Protein AF-W1I4R3-F1 (afdb_monomer_lite)

Radius of gyration: 28.52 Å; chains: 1; bounding box: 87×57×68 Å

Foldseek 3Di:
DPPPPDPDPQWAFKKKDKAAPVDPLSVVVVVVQLVCCVAKWKKKAWDPWDCDDPDRDIDHIIMIMMIGGPTIDGQVVVCVVSVVPGPDMGGDPDLQVVLCVRQLVDPVRPPHHGHDLVRMDTSDVVSSCVNPVVVVLVVLVVVLLVLLVVCLLDPVSSLVVLCPDPPNVSNVVSCVVCVVVSSVVSVVVNVVVVVVVVVVVVVVVVVVVVVVCCVVVVPDD

pLDDT: mean 82.62, std 12.73, range [45.44, 98.06]

Structure (mmCIF, N/CA/C/O backbone):
data_AF-W1I4R3-F1
#
_entry.id   AF-W1I4R3-F1
#
loop_
_atom_site.group_PDB
_atom_site.id
_atom_site.type_symbol
_atom_site.label_atom_id
_atom_site.label_alt_id
_atom_site.label_comp_id
_atom_site.label_asym_id
_atom_site.label_entity_id
_atom_site.label_seq_id
_atom_site.pdbx_PDB_ins_code
_atom_site.Cartn_x
_atom_site.Cartn_y
_atom_site.Cartn_z
_atom_site.occupancy
_atom_site.B_iso_or_equiv
_atom_site.auth_seq_id
_atom_site.auth_comp_id
_atom_site.auth_asym_id
_atom_site.auth_atom_id
_atom_site.pdbx_PDB_model_num
ATOM 1 N N . MET A 1 1 ? 33.462 29.889 6.028 1.00 51.62 1 MET A N 1
ATOM 2 C CA . MET A 1 1 ? 33.373 28.445 6.324 1.00 51.62 1 MET A CA 1
ATOM 3 C C . MET A 1 1 ? 32.293 27.858 5.438 1.00 51.62 1 MET A C 1
ATOM 5 O O . MET A 1 1 ? 31.136 28.212 5.605 1.00 51.62 1 MET A O 1
ATOM 9 N N . THR A 1 2 ? 32.668 27.052 4.450 1.00 45.44 2 THR A N 1
ATOM 10 C CA . THR A 1 2 ? 31.719 26.289 3.630 1.00 45.44 2 THR A CA 1
ATOM 11 C C . THR A 1 2 ? 31.162 25.156 4.495 1.00 45.44 2 THR A C 1
ATOM 13 O O . THR A 1 2 ? 31.963 24.470 5.137 1.00 45.44 2 THR A O 1
ATOM 16 N N . PRO A 1 3 ? 29.834 24.965 4.582 1.00 49.78 3 PRO A N 1
ATOM 17 C CA . PRO A 1 3 ? 29.281 23.833 5.314 1.00 49.78 3 PRO A CA 1
ATOM 18 C C . PRO A 1 3 ? 29.830 22.526 4.722 1.00 49.78 3 PRO A C 1
ATOM 20 O O . PRO A 1 3 ? 30.041 22.449 3.507 1.00 49.78 3 PRO A O 1
ATOM 23 N N . PRO A 1 4 ? 30.109 21.509 5.557 1.00 50.41 4 PRO A N 1
ATOM 24 C CA . PRO A 1 4 ? 30.614 20.240 5.064 1.00 50.41 4 PRO A CA 1
ATOM 25 C C . PRO A 1 4 ? 29.597 19.641 4.082 1.00 50.41 4 PRO A C 1
ATOM 27 O O . PRO A 1 4 ? 28.390 19.759 4.318 1.00 50.41 4 PRO A O 1
ATOM 30 N N . PRO A 1 5 ? 30.053 19.005 2.987 1.00 52.31 5 PRO A N 1
ATOM 31 C CA . PRO A 1 5 ? 29.154 18.359 2.047 1.00 52.31 5 PRO A CA 1
ATOM 32 C C . PRO A 1 5 ? 28.307 17.343 2.810 1.00 52.31 5 PRO A C 1
ATOM 34 O O . PRO A 1 5 ? 28.828 16.450 3.486 1.00 52.31 5 PRO A O 1
ATOM 37 N N . CYS A 1 6 ? 26.990 17.523 2.738 1.00 48.06 6 CYS A N 1
ATOM 38 C CA . CYS A 1 6 ? 26.038 16.589 3.309 1.00 48.06 6 CYS A CA 1
ATOM 39 C C . CYS A 1 6 ? 26.314 15.233 2.651 1.00 48.06 6 CYS A C 1
ATOM 41 O O . CYS A 1 6 ? 26.245 15.127 1.426 1.00 48.06 6 CYS A O 1
ATOM 43 N N . LYS A 1 7 ? 26.714 14.220 3.430 1.00 47.62 7 LYS A N 1
ATOM 44 C CA . LYS A 1 7 ? 26.920 12.866 2.906 1.00 47.62 7 LYS A CA 1
ATOM 45 C C . LYS A 1 7 ? 25.579 12.390 2.352 1.00 47.62 7 LYS A C 1
ATOM 47 O O . LYS A 1 7 ? 24.721 11.967 3.123 1.00 47.62 7 LYS A O 1
ATOM 52 N N . SER A 1 8 ? 25.381 12.485 1.040 1.00 57.34 8 SER A N 1
ATOM 53 C CA . SER A 1 8 ? 24.247 11.838 0.400 1.00 57.34 8 SER A CA 1
ATOM 54 C C . SER A 1 8 ? 24.419 10.341 0.629 1.00 57.34 8 SER A C 1
ATOM 56 O O . SER A 1 8 ? 25.477 9.766 0.359 1.00 57.34 8 SER A O 1
ATOM 58 N N . ASN A 1 9 ? 23.412 9.712 1.231 1.00 58.72 9 ASN A N 1
ATOM 59 C CA . ASN A 1 9 ? 23.405 8.267 1.375 1.00 58.72 9 ASN A CA 1
ATOM 60 C C . ASN A 1 9 ? 23.392 7.694 -0.042 1.00 58.72 9 ASN A C 1
ATOM 62 O O . ASN A 1 9 ? 22.380 7.748 -0.720 1.00 58.72 9 ASN A O 1
ATOM 66 N N . SER A 1 10 ? 24.525 7.189 -0.521 1.00 77.50 10 SER A N 1
ATOM 67 C CA . SER A 1 10 ? 24.650 6.676 -1.891 1.00 77.50 10 SER A CA 1
ATOM 68 C C . SER A 1 10 ? 24.002 5.303 -2.075 1.00 77.50 10 SER A C 1
ATOM 70 O O . SER A 1 10 ? 23.988 4.775 -3.186 1.00 77.50 10 SER A O 1
ATOM 72 N N . HIS A 1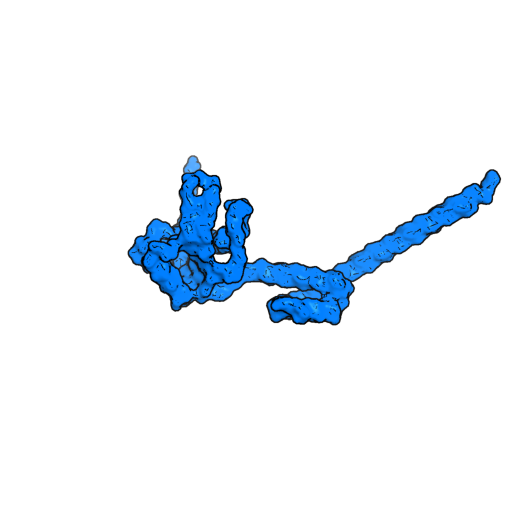 11 ? 23.500 4.716 -0.983 1.00 88.81 11 HIS A N 1
ATOM 73 C CA . HIS A 1 11 ? 22.962 3.369 -0.940 1.00 88.81 11 HIS A CA 1
ATOM 74 C C . HIS A 1 11 ? 21.560 3.352 -0.335 1.00 88.81 11 HIS A C 1
ATOM 76 O O . HIS A 1 11 ? 21.352 3.795 0.795 1.00 88.81 11 HIS A O 1
ATOM 82 N N . TYR A 1 12 ? 20.622 2.770 -1.073 1.00 94.19 12 TYR A N 1
ATOM 83 C CA . TYR A 1 12 ? 19.204 2.736 -0.739 1.00 94.19 12 TYR A CA 1
ATOM 84 C C . TYR A 1 12 ? 18.702 1.305 -0.660 1.00 94.19 12 TYR A C 1
ATOM 86 O O . TYR A 1 12 ? 19.299 0.377 -1.212 1.00 94.19 12 TYR A O 1
ATOM 94 N N . ARG A 1 13 ? 17.604 1.136 0.076 1.00 93.69 13 ARG A N 1
ATOM 95 C CA . ARG A 1 13 ? 16.935 -0.153 0.253 1.00 93.69 13 ARG A CA 1
ATOM 96 C C . ARG A 1 13 ? 15.729 -0.332 -0.665 1.00 93.69 13 ARG A C 1
ATOM 98 O O . ARG A 1 13 ? 15.391 -1.471 -0.984 1.00 93.69 13 ARG A O 1
ATOM 105 N N . TYR A 1 14 ? 15.096 0.773 -1.039 1.00 96.31 14 TYR A N 1
ATOM 106 C CA . TYR A 1 14 ? 13.929 0.813 -1.904 1.00 96.31 14 TYR A CA 1
ATOM 107 C C . TYR A 1 14 ? 14.254 1.621 -3.144 1.00 96.31 14 TYR A C 1
ATOM 109 O O . TYR A 1 14 ? 14.996 2.605 -3.082 1.00 96.31 14 TYR A O 1
ATOM 117 N N . PHE A 1 15 ? 13.681 1.184 -4.248 1.00 96.50 15 PHE A N 1
ATOM 118 C CA . PHE A 1 15 ? 13.844 1.799 -5.545 1.00 96.50 15 PHE A CA 1
ATOM 119 C C . PHE A 1 15 ? 12.526 1.755 -6.286 1.00 96.50 15 PHE A C 1
ATOM 121 O O . PHE A 1 15 ? 11.690 0.884 -6.026 1.00 96.50 15 PHE A O 1
ATOM 128 N N . ALA A 1 16 ? 12.378 2.674 -7.223 1.00 96.88 16 ALA A N 1
ATOM 129 C CA . ALA A 1 16 ? 11.263 2.682 -8.129 1.00 96.88 16 ALA A CA 1
ATOM 130 C C . ALA A 1 16 ? 11.707 2.819 -9.577 1.00 96.88 16 ALA A C 1
ATOM 132 O O . ALA A 1 16 ? 12.803 3.290 -9.886 1.00 96.88 16 ALA A O 1
ATOM 133 N N . LEU A 1 17 ? 10.844 2.346 -10.460 1.00 95.12 17 LEU A N 1
ATOM 134 C CA . LEU A 1 17 ? 11.043 2.360 -11.896 1.00 95.12 17 LEU A CA 1
ATOM 135 C C . LEU A 1 17 ? 9.680 2.430 -12.584 1.00 95.12 17 LEU A C 1
ATOM 137 O O . LEU A 1 17 ? 8.651 2.072 -12.002 1.00 95.12 17 LEU A O 1
ATOM 141 N N . VAL A 1 18 ? 9.696 2.907 -13.823 1.00 94.62 18 VAL A N 1
ATOM 142 C CA . VAL A 1 18 ? 8.521 2.966 -14.689 1.00 94.62 18 VAL A CA 1
ATOM 143 C C . VAL A 1 18 ? 8.732 1.993 -15.838 1.00 94.62 18 VAL A C 1
ATOM 145 O O . VAL A 1 18 ? 9.751 2.064 -16.524 1.00 94.62 18 VAL A O 1
ATOM 148 N N . LEU A 1 19 ? 7.778 1.088 -16.034 1.00 95.00 19 LEU A N 1
ATOM 149 C CA . LEU A 1 19 ? 7.784 0.107 -17.119 1.00 95.00 19 LEU A CA 1
ATOM 150 C C . LEU A 1 19 ? 6.650 0.413 -18.081 1.00 95.00 19 LEU A C 1
ATOM 152 O O . LEU A 1 19 ? 5.574 0.824 -17.661 1.00 95.00 19 LEU A O 1
ATOM 156 N N . TYR A 1 20 ? 6.869 0.183 -19.366 1.00 94.12 20 TYR A N 1
ATOM 157 C CA . TYR A 1 20 ? 5.862 0.447 -20.386 1.00 94.12 20 TYR A CA 1
ATOM 158 C C . TYR A 1 20 ? 5.398 -0.867 -21.017 1.00 94.12 20 TYR A C 1
ATOM 160 O O . TYR A 1 20 ? 6.251 -1.681 -21.372 1.00 94.12 20 TYR A O 1
ATOM 168 N N . PRO A 1 21 ? 4.079 -1.084 -21.165 1.00 95.12 21 PRO A N 1
ATOM 169 C CA . PRO A 1 21 ? 3.540 -2.310 -21.743 1.00 95.12 21 PRO A CA 1
ATOM 170 C C . PRO A 1 21 ? 3.842 -2.469 -23.236 1.00 95.12 21 PRO A C 1
ATOM 172 O O . PRO A 1 21 ? 3.762 -3.578 -23.747 1.00 95.12 21 PRO A O 1
ATOM 175 N N . ASP A 1 22 ? 4.199 -1.384 -23.931 1.00 93.81 22 ASP A N 1
ATOM 176 C CA . ASP A 1 22 ? 4.602 -1.383 -25.342 1.00 93.81 22 ASP A CA 1
ATOM 177 C C . ASP A 1 22 ? 6.103 -1.691 -25.551 1.00 93.81 22 ASP A C 1
ATOM 179 O O . ASP A 1 22 ? 6.609 -1.533 -26.660 1.00 93.81 22 ASP A O 1
ATOM 183 N N . CYS A 1 23 ? 6.822 -2.128 -24.507 1.00 93.88 23 CYS A N 1
ATOM 184 C CA . CYS A 1 23 ? 8.241 -2.487 -24.557 1.00 93.88 23 CYS A CA 1
ATOM 185 C C . CYS A 1 23 ? 8.466 -3.908 -24.018 1.00 93.88 23 CYS A C 1
ATOM 187 O O . CYS A 1 23 ? 8.231 -4.188 -22.839 1.00 93.88 23 CYS A O 1
ATOM 189 N N . ASP A 1 24 ? 8.968 -4.795 -24.880 1.00 95.00 24 ASP A N 1
ATOM 190 C CA . ASP A 1 24 ? 9.166 -6.215 -24.570 1.00 95.00 24 ASP A CA 1
ATOM 191 C C . ASP A 1 24 ? 10.140 -6.420 -23.404 1.00 95.00 24 ASP A 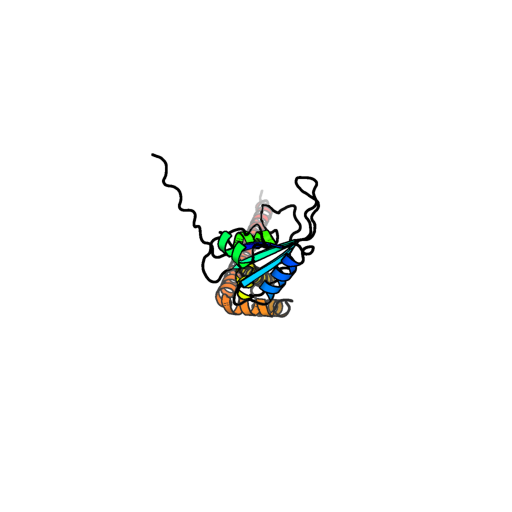C 1
ATOM 193 O O . ASP A 1 24 ? 9.888 -7.233 -22.514 1.00 95.00 24 ASP A O 1
ATOM 197 N N . GLU A 1 25 ? 11.226 -5.645 -23.348 1.00 94.88 25 GLU A N 1
ATOM 198 C CA . GLU A 1 25 ? 12.198 -5.705 -22.256 1.00 94.88 25 GLU A CA 1
ATOM 199 C C . GLU A 1 25 ? 11.569 -5.299 -20.920 1.00 94.88 25 GLU A C 1
ATOM 201 O O . GLU A 1 25 ? 11.826 -5.920 -19.888 1.00 94.88 25 GLU A O 1
ATOM 206 N N . HIS A 1 26 ? 10.709 -4.280 -20.923 1.00 95.38 26 HIS A N 1
ATOM 207 C CA . HIS A 1 26 ? 9.997 -3.842 -19.727 1.00 95.38 26 HIS A CA 1
ATOM 208 C C . HIS A 1 26 ? 9.002 -4.894 -19.238 1.00 95.38 26 HIS A C 1
ATOM 210 O O . HIS A 1 26 ? 8.932 -5.156 -18.037 1.00 95.38 26 HIS A O 1
ATOM 216 N N . MET A 1 27 ? 8.270 -5.532 -20.149 1.00 95.62 27 MET A N 1
ATOM 217 C CA . MET A 1 27 ? 7.343 -6.600 -19.782 1.00 95.62 27 MET A CA 1
ATOM 218 C C . MET A 1 27 ? 8.076 -7.843 -19.289 1.00 95.62 27 MET A C 1
ATOM 220 O O . MET A 1 27 ? 7.694 -8.404 -18.262 1.00 95.62 27 MET A O 1
ATOM 224 N N . TYR A 1 28 ? 9.185 -8.218 -19.930 1.00 95.19 28 TYR A N 1
ATOM 225 C CA . TYR A 1 28 ? 10.059 -9.276 -19.432 1.00 95.19 28 TYR A CA 1
ATOM 226 C C . TYR A 1 28 ? 10.544 -8.976 -18.007 1.00 95.19 28 TYR A C 1
ATOM 228 O O . TYR A 1 28 ? 10.479 -9.844 -17.138 1.00 95.19 28 TYR A O 1
ATOM 236 N N . LEU A 1 29 ? 10.982 -7.742 -17.733 1.00 94.00 29 LEU A N 1
ATOM 237 C CA . LEU A 1 29 ? 11.403 -7.325 -16.394 1.00 94.00 29 LEU A CA 1
ATOM 238 C C . LEU A 1 29 ? 10.271 -7.388 -15.369 1.00 94.00 29 LEU A C 1
ATOM 240 O O . LEU A 1 29 ? 10.498 -7.846 -14.249 1.00 94.00 29 LEU A O 1
ATOM 244 N N . LEU A 1 30 ? 9.065 -6.950 -15.732 1.00 95.31 30 LEU A N 1
ATOM 245 C CA . LEU A 1 30 ? 7.911 -7.014 -14.838 1.00 95.31 30 LEU A CA 1
ATOM 246 C C . LEU A 1 30 ? 7.581 -8.468 -14.471 1.00 95.31 30 LEU A C 1
ATOM 248 O O . LEU A 1 30 ? 7.395 -8.771 -13.293 1.00 95.31 30 LEU A O 1
ATOM 252 N N . HIS A 1 31 ? 7.578 -9.371 -15.457 1.00 94.88 31 HIS A N 1
ATOM 253 C CA . HIS A 1 31 ? 7.387 -10.806 -15.235 1.00 94.88 31 HIS A CA 1
ATOM 254 C C . HIS A 1 31 ? 8.511 -11.409 -14.389 1.00 94.88 31 HIS A C 1
ATOM 256 O O . HIS A 1 31 ? 8.238 -12.113 -13.419 1.00 94.88 31 HIS A O 1
ATOM 262 N N . TYR A 1 32 ? 9.766 -11.060 -14.680 1.00 93.38 32 TYR A N 1
ATOM 263 C CA . TYR A 1 32 ? 10.912 -11.491 -13.886 1.00 93.38 32 TYR A CA 1
ATOM 264 C C . TYR A 1 32 ? 10.757 -11.087 -12.416 1.00 93.38 32 TYR A C 1
ATOM 266 O O . TYR A 1 32 ? 10.917 -11.922 -11.528 1.00 93.38 32 TYR A O 1
ATOM 274 N N . ILE A 1 33 ? 10.399 -9.828 -12.144 1.00 93.50 33 ILE A N 1
ATOM 275 C CA . ILE A 1 33 ? 10.142 -9.348 -10.782 1.00 93.50 33 ILE A CA 1
ATOM 276 C C . ILE A 1 33 ? 9.008 -10.158 -10.151 1.00 93.50 33 ILE A C 1
ATOM 278 O O . ILE A 1 33 ? 9.179 -10.661 -9.040 1.00 93.50 33 ILE A O 1
ATOM 282 N N . ALA A 1 34 ? 7.882 -10.325 -10.847 1.00 92.75 34 ALA A N 1
ATOM 283 C CA . ALA A 1 34 ? 6.723 -11.052 -10.336 1.00 92.75 34 ALA A CA 1
ATOM 284 C C . ALA A 1 34 ? 7.061 -12.496 -9.915 1.00 92.75 34 ALA A C 1
ATOM 286 O O . ALA A 1 34 ? 6.599 -12.955 -8.872 1.00 92.75 34 ALA A O 1
ATOM 287 N N . GLU A 1 35 ? 7.918 -13.182 -10.672 1.00 92.00 35 GLU A N 1
ATOM 288 C CA . GLU A 1 35 ? 8.284 -14.586 -10.444 1.00 92.00 35 GLU A CA 1
ATOM 289 C C . GLU A 1 35 ? 9.420 -14.791 -9.424 1.00 92.00 35 GLU A C 1
ATOM 291 O O . GLU A 1 35 ? 9.634 -15.913 -8.960 1.00 92.00 35 GLU A O 1
ATOM 296 N N . HIS A 1 36 ? 10.140 -13.733 -9.027 1.00 87.75 36 HIS A N 1
ATOM 297 C CA . HIS A 1 36 ? 11.336 -13.835 -8.173 1.00 87.75 36 HIS A CA 1
ATOM 298 C C . HIS A 1 36 ? 11.217 -13.074 -6.832 1.00 87.75 36 HIS A C 1
ATOM 300 O O . HIS A 1 36 ? 12.086 -12.257 -6.493 1.00 87.75 36 HIS A O 1
ATOM 306 N N . PRO A 1 37 ? 10.211 -13.380 -5.984 1.00 79.56 37 PRO A N 1
ATOM 307 C CA . PRO A 1 37 ? 9.948 -12.645 -4.739 1.00 79.56 37 PRO A CA 1
ATOM 308 C C . PRO A 1 37 ? 11.098 -12.700 -3.724 1.00 79.56 37 PRO A C 1
ATOM 310 O O . PRO A 1 37 ? 11.294 -11.776 -2.937 1.00 79.56 37 PRO A O 1
ATOM 313 N N . TYR A 1 38 ? 11.915 -13.758 -3.755 1.00 73.62 38 TYR A N 1
ATOM 314 C CA . TYR A 1 38 ? 13.064 -13.906 -2.855 1.00 73.62 38 TYR A CA 1
ATOM 315 C C . TYR A 1 38 ? 14.235 -12.975 -3.190 1.00 73.62 38 TYR A C 1
ATOM 317 O O . TYR A 1 38 ? 15.078 -12.723 -2.328 1.00 73.62 38 TYR A O 1
ATOM 325 N N . GLN A 1 39 ? 14.314 -12.484 -4.428 1.00 79.69 39 GLN A N 1
ATOM 326 C CA . GLN A 1 39 ? 15.379 -11.583 -4.872 1.00 79.69 39 GLN A CA 1
ATOM 327 C C . GLN A 1 39 ? 14.958 -10.118 -4.729 1.00 79.69 39 GLN A C 1
ATOM 329 O O . GLN A 1 39 ? 15.754 -9.277 -4.299 1.00 79.69 39 GLN A O 1
ATOM 334 N N . THR A 1 40 ? 13.691 -9.840 -5.039 1.00 83.94 40 THR A N 1
ATOM 335 C CA . THR A 1 40 ? 13.105 -8.500 -5.060 1.00 83.94 40 THR A CA 1
ATOM 336 C C . THR A 1 40 ? 11.656 -8.554 -4.595 1.00 83.94 40 THR A C 1
ATOM 338 O O . THR A 1 40 ? 10.777 -8.950 -5.354 1.00 83.94 40 THR A O 1
ATOM 341 N N . ALA A 1 41 ? 11.390 -8.110 -3.369 1.00 94.12 41 ALA A N 1
ATOM 342 C CA . ALA A 1 41 ? 10.016 -7.902 -2.916 1.00 94.12 41 ALA A CA 1
ATOM 343 C C . ALA A 1 41 ? 9.481 -6.619 -3.560 1.00 94.12 41 ALA A C 1
ATOM 345 O O . ALA A 1 41 ? 10.130 -5.577 -3.442 1.00 94.12 41 ALA A O 1
ATOM 346 N N . ALA A 1 42 ? 8.338 -6.677 -4.236 1.00 97.06 42 ALA A N 1
ATOM 347 C CA . ALA A 1 42 ? 7.845 -5.587 -5.066 1.00 97.06 42 ALA A CA 1
ATOM 348 C C . ALA A 1 42 ? 6.322 -5.432 -5.026 1.00 97.06 42 ALA A C 1
ATOM 350 O O . ALA A 1 42 ? 5.573 -6.386 -4.811 1.00 97.06 42 ALA A O 1
ATOM 351 N N . VAL A 1 43 ? 5.880 -4.204 -5.278 1.00 97.50 43 VAL A N 1
ATOM 352 C CA . VAL A 1 43 ? 4.496 -3.841 -5.583 1.00 97.50 43 VAL A CA 1
ATOM 353 C C . VAL A 1 43 ? 4.476 -3.048 -6.887 1.00 97.50 43 VAL A C 1
ATOM 355 O O . VAL A 1 43 ? 5.416 -2.300 -7.168 1.00 97.50 43 VAL A O 1
ATOM 358 N N . TRP A 1 44 ? 3.428 -3.200 -7.686 1.00 98.06 44 TRP A N 1
ATOM 359 C CA . TRP A 1 44 ? 3.273 -2.449 -8.929 1.00 98.06 44 TRP A CA 1
ATOM 360 C C . TRP A 1 44 ? 1.812 -2.190 -9.269 1.00 98.06 44 TRP A C 1
ATOM 362 O O . TRP A 1 44 ? 0.923 -2.910 -8.827 1.00 98.06 44 TRP A O 1
ATOM 372 N N . ILE A 1 45 ? 1.564 -1.151 -10.060 1.00 97.62 45 ILE A N 1
ATOM 373 C CA . ILE A 1 45 ? 0.222 -0.770 -10.504 1.00 97.62 45 ILE A CA 1
ATOM 374 C C . ILE A 1 45 ? 0.270 -0.216 -11.925 1.00 97.62 45 ILE A C 1
ATOM 376 O O . ILE A 1 45 ? 1.209 0.502 -12.268 1.00 97.62 45 ILE A O 1
ATOM 380 N N . SER A 1 46 ? -0.724 -0.563 -12.747 1.00 96.75 46 SER A N 1
ATOM 381 C CA . SER A 1 46 ? -0.881 -0.015 -14.099 1.00 96.75 46 SER A CA 1
ATOM 382 C C . SER A 1 46 ? -1.603 1.322 -14.035 1.00 96.75 46 SER A C 1
ATOM 384 O O . SER A 1 46 ? -2.778 1.373 -13.680 1.00 96.75 46 SER A O 1
ATOM 386 N N . HIS A 1 47 ? -0.939 2.383 -14.468 1.00 93.81 47 HIS A N 1
ATOM 387 C CA . HIS A 1 47 ? -1.564 3.676 -14.706 1.00 93.81 47 HIS A CA 1
ATOM 388 C C . HIS A 1 47 ? -2.107 3.742 -16.122 1.00 93.81 47 HIS A C 1
ATOM 390 O O . HIS A 1 47 ? -1.407 3.410 -17.080 1.00 93.81 47 HIS A O 1
ATOM 396 N N . GLN A 1 48 ? -3.364 4.157 -16.242 1.00 89.75 48 GLN A N 1
ATOM 397 C CA . GLN A 1 48 ? -3.998 4.409 -17.528 1.00 89.75 48 GLN A CA 1
ATOM 398 C C . GLN A 1 48 ? -3.498 5.729 -18.124 1.00 89.75 48 GLN A C 1
ATOM 400 O O . GLN A 1 48 ? -3.018 6.591 -17.382 1.00 89.75 48 GLN A O 1
ATOM 405 N N . PRO A 1 49 ? -3.600 5.907 -19.452 1.00 84.12 49 PRO A N 1
ATOM 406 C CA . PRO A 1 49 ? -3.311 7.189 -20.068 1.00 84.12 49 PRO A CA 1
ATOM 407 C C . PRO A 1 49 ? -4.186 8.289 -19.465 1.00 84.12 49 PRO A C 1
ATOM 409 O O . PRO A 1 49 ? -5.411 8.171 -19.433 1.00 84.12 49 PRO A O 1
ATOM 412 N N . GLU A 1 50 ? -3.552 9.356 -18.988 1.00 68.19 50 GLU A N 1
ATOM 413 C CA . GLU A 1 50 ? -4.243 10.526 -18.452 1.00 68.19 50 GLU A CA 1
ATOM 414 C C . GLU A 1 50 ? -4.119 11.697 -19.442 1.00 68.19 50 GLU A C 1
ATOM 416 O O . GLU A 1 50 ? -3.005 11.982 -19.910 1.00 68.19 50 GLU A O 1
ATOM 421 N N . PRO A 1 51 ? -5.227 12.396 -19.762 1.00 57.62 51 PRO A N 1
ATOM 422 C CA . PRO A 1 51 ? -5.170 13.651 -20.500 1.00 57.62 51 PRO A CA 1
ATOM 423 C C . PRO A 1 51 ? -4.413 14.699 -19.666 1.00 57.62 51 PRO A C 1
ATOM 425 O O . PRO A 1 51 ? -4.599 14.811 -18.458 1.00 57.62 51 PRO A O 1
ATOM 428 N N . THR A 1 52 ? -3.490 15.413 -20.307 1.00 59.44 52 THR A N 1
ATOM 429 C CA . THR A 1 52 ? -2.393 16.153 -19.657 1.00 59.44 52 THR A CA 1
ATOM 430 C C . THR A 1 52 ? -2.789 17.289 -18.720 1.00 59.44 52 THR A C 1
ATOM 432 O O . THR A 1 52 ? -3.704 18.047 -19.031 1.00 59.44 52 THR A O 1
ATOM 435 N N . GLU A 1 53 ? -1.947 17.512 -17.699 1.00 54.31 53 GLU A N 1
ATOM 436 C CA . GLU A 1 53 ? -1.851 18.783 -16.964 1.00 54.31 53 GLU A CA 1
ATOM 437 C C . GLU A 1 53 ? -0.792 19.768 -17.509 1.00 54.31 53 GLU A C 1
ATOM 439 O O . GLU A 1 53 ? -0.991 20.950 -17.275 1.00 54.31 53 GLU A O 1
ATOM 444 N N . ASP A 1 54 ? 0.268 19.373 -18.250 1.00 51.88 54 ASP A N 1
ATOM 445 C CA . ASP A 1 54 ? 1.396 20.327 -18.441 1.00 51.88 54 ASP A CA 1
ATOM 446 C C . ASP A 1 54 ? 2.101 20.489 -19.807 1.00 51.88 54 ASP A C 1
ATOM 448 O O . ASP A 1 54 ? 2.781 21.490 -19.945 1.00 51.88 54 ASP A O 1
ATOM 452 N N . ASP A 1 55 ? 1.950 19.660 -20.851 1.00 53.12 55 ASP A N 1
ATOM 453 C CA . ASP A 1 55 ? 2.704 19.910 -22.118 1.00 53.12 55 ASP A CA 1
ATOM 454 C C . ASP A 1 55 ? 2.001 19.441 -23.411 1.00 53.12 55 ASP A C 1
ATOM 456 O O . ASP A 1 55 ? 2.600 19.388 -24.486 1.00 53.12 55 ASP A O 1
ATOM 460 N N . GLY A 1 56 ? 0.721 19.057 -23.344 1.00 51.69 56 GLY A N 1
ATOM 461 C CA . GLY A 1 56 ? -0.018 18.552 -24.513 1.00 51.69 56 GLY A CA 1
ATOM 462 C C . GLY A 1 56 ? 0.459 17.190 -25.049 1.00 51.69 56 GLY A C 1
ATOM 463 O O . GLY A 1 56 ? 0.001 16.757 -26.105 1.00 51.69 56 GLY A O 1
ATOM 464 N N . VAL A 1 57 ? 1.353 16.500 -24.332 1.00 56.91 57 VAL A N 1
ATOM 465 C CA . VAL A 1 57 ? 1.789 15.124 -24.621 1.00 56.91 57 VAL A CA 1
ATOM 466 C C . VAL A 1 57 ? 1.126 14.157 -23.643 1.00 56.91 57 VAL A C 1
ATOM 468 O O . VAL A 1 57 ? 1.495 14.114 -22.470 1.00 56.91 57 VAL A O 1
ATOM 471 N N . GLU A 1 58 ? 0.159 13.372 -24.123 1.00 64.62 58 GLU A N 1
ATOM 472 C CA . GLU A 1 58 ? -0.513 12.338 -23.327 1.00 64.62 58 GLU A CA 1
ATOM 473 C C . GLU A 1 58 ? 0.498 11.397 -22.666 1.00 64.62 58 GLU A C 1
ATOM 475 O O . GLU A 1 58 ? 1.405 10.856 -23.312 1.00 64.62 58 GLU A O 1
ATOM 480 N N . LYS A 1 59 ? 0.328 11.173 -21.358 1.00 75.12 59 LYS A N 1
ATOM 481 C CA . LYS A 1 59 ? 1.106 10.146 -20.671 1.00 75.12 59 LYS A CA 1
ATOM 482 C C . LYS A 1 59 ? 0.640 8.790 -21.174 1.00 75.12 59 LYS A C 1
ATOM 484 O O . LYS A 1 59 ? -0.528 8.446 -21.039 1.00 75.12 59 LYS A O 1
ATOM 489 N N . LYS A 1 60 ? 1.561 8.011 -21.739 1.00 88.50 60 LYS A N 1
ATOM 490 C CA . LYS A 1 60 ? 1.295 6.623 -22.129 1.00 88.50 60 LYS A CA 1
ATOM 491 C C . LYS A 1 60 ? 0.907 5.785 -20.913 1.00 88.50 60 LYS A C 1
ATOM 493 O O . LYS A 1 60 ? 1.325 6.087 -19.796 1.00 88.50 60 LYS A O 1
ATOM 498 N N . GLN A 1 61 ? 0.193 4.688 -21.149 1.00 92.81 61 GLN A N 1
ATOM 499 C CA . GLN A 1 61 ? 0.014 3.647 -20.140 1.00 92.81 61 GLN A CA 1
ATOM 500 C C . GLN A 1 61 ? 1.385 3.171 -19.647 1.00 92.81 61 GLN A C 1
ATOM 502 O O . GLN A 1 61 ? 2.296 2.956 -20.449 1.00 92.81 61 GLN A O 1
ATOM 507 N N . HIS A 1 62 ? 1.538 3.013 -18.339 1.00 94.12 62 HIS A N 1
ATOM 508 C CA . HIS A 1 62 ? 2.786 2.565 -17.735 1.00 94.12 62 HIS A CA 1
ATOM 509 C C . HIS A 1 62 ? 2.531 1.911 -16.381 1.00 94.12 62 HIS A C 1
ATOM 511 O O . HIS A 1 62 ? 1.508 2.140 -15.746 1.00 94.12 62 HIS A O 1
ATOM 517 N N . TYR A 1 63 ? 3.475 1.099 -15.926 1.00 96.62 63 TYR A N 1
ATOM 518 C CA . TYR A 1 63 ? 3.494 0.552 -14.584 1.00 96.62 63 TYR A CA 1
ATOM 519 C C . TYR A 1 63 ? 4.442 1.360 -13.717 1.00 96.62 63 TYR A C 1
ATOM 521 O O . TYR A 1 63 ? 5.627 1.472 -14.034 1.00 96.62 63 TYR A O 1
ATOM 529 N N . HIS A 1 64 ? 3.946 1.843 -12.585 1.00 96.81 64 HIS A N 1
ATOM 530 C CA . HIS A 1 64 ? 4.822 2.199 -11.480 1.00 96.81 64 HIS A CA 1
ATOM 531 C C . HIS A 1 64 ? 5.189 0.930 -10.722 1.00 96.81 64 HIS A C 1
ATOM 533 O O . HIS A 1 64 ? 4.306 0.164 -10.336 1.00 96.81 64 HIS A O 1
ATOM 539 N N . VAL A 1 65 ? 6.481 0.722 -10.477 1.00 97.19 65 VAL A N 1
ATOM 540 C CA . VAL A 1 65 ? 6.987 -0.406 -9.691 1.00 97.19 65 VAL A CA 1
ATOM 541 C C . VAL A 1 65 ? 7.808 0.138 -8.536 1.00 97.19 65 VAL A C 1
ATOM 543 O O . VAL A 1 65 ? 8.749 0.897 -8.750 1.00 97.19 65 VAL A O 1
ATOM 546 N N . LEU A 1 66 ? 7.483 -0.283 -7.317 1.00 97.75 66 LEU A N 1
ATOM 547 C CA . LEU A 1 66 ? 8.273 -0.042 -6.114 1.00 97.75 66 LEU A CA 1
ATOM 548 C C . LEU A 1 66 ? 8.799 -1.381 -5.617 1.00 97.75 66 LEU A C 1
ATOM 550 O O . LEU A 1 66 ? 8.025 -2.292 -5.326 1.00 97.75 66 LEU A O 1
ATOM 554 N N . TYR A 1 67 ? 10.114 -1.498 -5.477 1.00 96.44 67 TYR A N 1
ATOM 555 C CA . TYR A 1 67 ? 10.743 -2.743 -5.064 1.00 96.44 67 TYR A CA 1
ATOM 556 C C . TYR A 1 67 ? 11.813 -2.531 -3.996 1.00 96.44 67 TYR A C 1
ATOM 558 O O . TYR A 1 67 ? 12.392 -1.456 -3.821 1.00 96.44 67 TYR A O 1
ATOM 566 N N . LYS A 1 68 ? 12.051 -3.596 -3.237 1.00 95.12 68 LYS A N 1
ATOM 567 C CA . LYS A 1 68 ? 12.969 -3.661 -2.109 1.00 95.12 68 LYS A CA 1
ATOM 568 C C . LYS A 1 68 ? 14.064 -4.674 -2.410 1.00 95.12 68 LYS A C 1
ATOM 570 O O . LYS A 1 68 ? 13.793 -5.852 -2.631 1.00 95.12 68 LYS A O 1
ATOM 575 N N . VAL A 1 69 ? 15.312 -4.232 -2.316 1.00 92.62 69 VAL A N 1
ATOM 576 C CA . VAL A 1 69 ? 16.492 -5.093 -2.503 1.00 92.62 69 VAL A CA 1
ATOM 577 C C . VAL A 1 69 ? 16.871 -5.818 -1.210 1.00 92.62 69 VAL A C 1
ATOM 579 O O . VAL A 1 69 ? 16.419 -5.444 -0.128 1.00 92.62 69 VAL A O 1
ATOM 582 N N . LEU A 1 70 ? 17.714 -6.856 -1.273 1.00 88.38 70 LEU A N 1
ATOM 583 C CA . LEU A 1 70 ? 18.172 -7.612 -0.090 1.00 88.38 70 LEU A CA 1
ATOM 584 C C . LEU A 1 70 ? 19.299 -6.942 0.705 1.00 88.38 70 LEU A C 1
ATOM 586 O O . LEU A 1 70 ? 19.447 -7.200 1.905 1.00 88.38 70 LEU A O 1
ATOM 590 N N . LYS A 1 71 ? 20.080 -6.071 0.071 1.00 90.25 71 LYS A N 1
ATOM 591 C CA . LYS A 1 71 ? 21.159 -5.274 0.672 1.00 90.25 71 LYS A CA 1
ATOM 592 C C . LYS A 1 71 ? 21.135 -3.895 0.039 1.00 90.25 71 LYS A C 1
ATOM 594 O O . LYS A 1 71 ? 20.766 -3.788 -1.123 1.00 90.25 71 LYS A O 1
ATOM 599 N N . ASN A 1 72 ? 21.504 -2.861 0.791 1.00 91.94 72 ASN A N 1
ATOM 600 C CA . ASN A 1 72 ? 21.487 -1.510 0.242 1.00 91.94 72 ASN A CA 1
ATOM 601 C C . ASN A 1 72 ? 22.434 -1.427 -0.964 1.00 91.94 72 ASN A C 1
ATOM 603 O O . ASN A 1 72 ? 23.536 -1.973 -0.922 1.00 91.94 72 ASN A O 1
ATOM 607 N N . SER A 1 73 ? 22.012 -0.736 -2.016 1.00 92.94 73 SER A N 1
ATOM 608 C CA . SER A 1 73 ? 22.760 -0.608 -3.272 1.00 92.94 73 SER A CA 1
ATOM 609 C C . SER A 1 73 ? 22.681 0.814 -3.811 1.00 92.94 73 SER A C 1
ATOM 611 O O . SER A 1 73 ? 21.843 1.588 -3.364 1.00 92.94 73 SER A O 1
ATOM 613 N N . SER A 1 74 ? 23.519 1.173 -4.780 1.00 93.06 74 SER A N 1
ATOM 614 C CA . SER A 1 74 ? 23.351 2.418 -5.537 1.00 93.06 74 SER A CA 1
ATOM 615 C C . SER A 1 74 ? 22.342 2.240 -6.684 1.00 93.06 74 SER A C 1
ATOM 617 O O . SER A 1 74 ? 22.172 1.113 -7.158 1.00 93.06 74 SER A O 1
ATOM 619 N N . PRO A 1 75 ? 21.728 3.325 -7.192 1.00 92.31 75 PRO A N 1
ATOM 620 C CA . PRO A 1 75 ? 20.928 3.283 -8.421 1.00 92.31 75 PRO A CA 1
ATOM 621 C C . PRO A 1 75 ? 21.684 2.658 -9.602 1.00 92.31 75 PRO A C 1
ATOM 623 O O . PRO A 1 75 ? 21.188 1.743 -10.246 1.00 92.31 75 PRO A O 1
ATOM 626 N N . SER A 1 76 ? 22.952 3.030 -9.792 1.00 90.94 76 SER A N 1
ATOM 627 C CA . SER A 1 76 ? 23.804 2.486 -10.860 1.00 90.94 76 SER A CA 1
ATOM 628 C C . SER A 1 76 ? 24.065 0.979 -10.754 1.00 90.94 76 SER A C 1
ATOM 630 O O . SER A 1 76 ? 24.293 0.309 -11.759 1.00 90.94 76 SER A O 1
ATOM 632 N N . ALA A 1 77 ? 24.057 0.415 -9.542 1.00 91.38 77 ALA A N 1
ATOM 633 C CA . ALA A 1 77 ? 24.148 -1.030 -9.359 1.00 91.38 77 ALA A CA 1
ATOM 634 C C . ALA A 1 77 ? 22.833 -1.720 -9.743 1.00 91.38 77 ALA A C 1
ATOM 636 O O . ALA A 1 77 ? 22.865 -2.821 -10.285 1.00 91.38 77 ALA A O 1
ATOM 637 N N . GLN A 1 78 ? 21.695 -1.066 -9.497 1.00 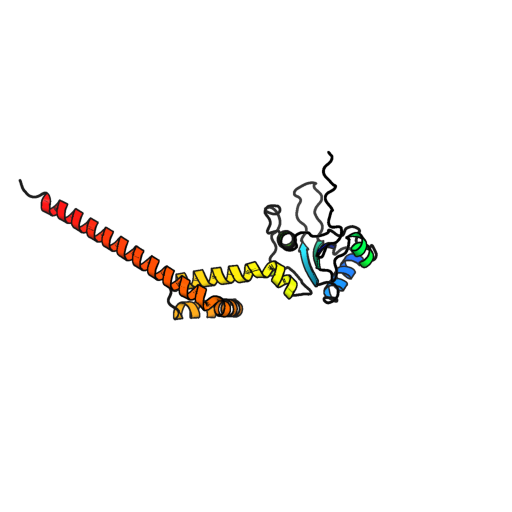92.31 78 GLN A N 1
ATOM 638 C CA . GLN A 1 78 ? 20.378 -1.561 -9.892 1.00 92.31 78 GLN A CA 1
ATOM 639 C C . GLN A 1 78 ? 20.169 -1.496 -11.409 1.00 92.31 78 GLN A C 1
ATOM 641 O O . GLN A 1 78 ? 19.701 -2.465 -11.994 1.00 92.31 78 GLN A O 1
ATOM 646 N N . GLU A 1 79 ? 20.615 -0.430 -12.072 1.00 91.62 79 GLU A N 1
ATOM 647 C CA . GLU A 1 79 ? 20.623 -0.345 -13.541 1.00 91.62 79 GLU A CA 1
ATOM 648 C C . GLU A 1 79 ? 21.413 -1.507 -14.165 1.00 91.62 79 GLU A C 1
ATOM 650 O O . GLU A 1 79 ? 20.946 -2.156 -15.099 1.00 91.62 79 GLU A O 1
ATOM 655 N N . LYS A 1 80 ? 22.585 -1.835 -13.600 1.00 90.38 80 LYS A N 1
ATOM 656 C CA . LYS A 1 80 ? 23.386 -2.996 -14.025 1.00 90.38 80 LYS A CA 1
ATOM 657 C C . LYS A 1 80 ? 22.702 -4.329 -13.737 1.00 90.38 80 LYS A C 1
ATOM 659 O O . LYS A 1 80 ? 22.832 -5.246 -14.541 1.00 90.38 80 LYS A O 1
ATOM 664 N N . TYR A 1 81 ? 22.014 -4.449 -12.600 1.00 89.62 81 TYR A N 1
ATOM 665 C CA . TYR A 1 81 ? 21.268 -5.658 -12.242 1.00 89.62 81 TYR A CA 1
ATOM 666 C C . TYR A 1 81 ? 20.195 -5.974 -13.292 1.00 89.62 81 TYR A C 1
ATOM 668 O O . TYR A 1 81 ? 20.066 -7.121 -13.702 1.00 89.62 81 TYR A O 1
ATOM 676 N N . PHE A 1 82 ? 19.527 -4.946 -13.816 1.00 89.56 82 PHE A N 1
ATOM 677 C CA . PHE A 1 82 ? 18.570 -5.064 -14.919 1.00 89.56 82 PHE A CA 1
ATOM 678 C C . PHE A 1 82 ? 19.215 -4.948 -16.311 1.00 89.56 82 PHE A C 1
ATOM 680 O O . PHE A 1 82 ? 18.584 -4.479 -17.256 1.00 89.56 82 PHE A O 1
ATOM 687 N N . ALA A 1 83 ? 20.487 -5.342 -16.436 1.00 86.00 83 ALA A N 1
ATOM 688 C CA . ALA A 1 83 ? 21.245 -5.393 -17.689 1.00 86.00 83 ALA A CA 1
ATOM 689 C C . ALA A 1 83 ? 21.285 -4.076 -18.501 1.00 86.00 83 ALA A C 1
ATOM 691 O O . ALA A 1 83 ? 21.565 -4.090 -19.697 1.00 86.00 83 ALA A O 1
ATOM 692 N N . GLY A 1 84 ? 21.033 -2.927 -17.866 1.00 82.31 84 GLY A N 1
ATOM 693 C CA . GLY A 1 84 ? 20.969 -1.625 -18.533 1.00 82.31 84 GLY A CA 1
ATOM 694 C C . GLY A 1 84 ? 19.702 -1.386 -19.362 1.00 82.31 84 GLY A C 1
ATOM 695 O O . GLY A 1 84 ? 19.619 -0.358 -20.032 1.00 82.31 84 GLY A O 1
ATOM 696 N N . TRP A 1 85 ? 18.711 -2.285 -19.309 1.00 85.19 85 TRP A N 1
ATOM 697 C CA . TRP A 1 85 ? 17.408 -2.078 -19.956 1.00 85.19 85 TRP A CA 1
ATOM 698 C C . TRP A 1 85 ? 16.647 -0.896 -19.348 1.00 85.19 85 TRP A C 1
ATOM 700 O O . TRP A 1 85 ? 15.904 -0.207 -20.040 1.00 85.19 85 TRP A O 1
ATOM 710 N N . LEU A 1 86 ? 16.902 -0.599 -18.072 1.00 85.06 86 LEU A N 1
ATOM 711 C CA . LEU A 1 86 ? 16.377 0.577 -17.390 1.00 85.06 86 LEU A CA 1
ATOM 712 C C . LEU A 1 86 ? 17.423 1.688 -17.388 1.00 85.06 86 LEU A C 1
ATOM 714 O O . LEU A 1 86 ? 18.487 1.552 -16.786 1.00 85.06 86 LEU A O 1
ATOM 718 N N . LYS A 1 87 ? 17.099 2.812 -18.034 1.00 74.06 87 LYS A N 1
ATOM 719 C CA . LYS A 1 87 ? 17.956 4.012 -18.050 1.00 74.06 87 LYS A CA 1
ATOM 720 C C . LYS A 1 87 ? 17.793 4.896 -16.815 1.00 74.06 87 LYS A C 1
ATOM 722 O O . LYS A 1 87 ? 18.556 5.842 -16.644 1.00 74.06 87 LYS A O 1
ATOM 727 N N . HIS A 1 88 ? 16.774 4.632 -16.002 1.00 85.69 88 HIS A N 1
ATOM 728 C CA . HIS A 1 88 ? 16.497 5.401 -14.803 1.00 85.69 88 HIS A CA 1
ATOM 729 C C . HIS A 1 88 ? 15.899 4.500 -13.726 1.00 85.69 88 HIS A C 1
ATOM 731 O O . HIS A 1 88 ? 14.794 3.980 -13.883 1.00 85.69 88 HIS A O 1
ATOM 737 N N . VAL A 1 89 ? 16.641 4.331 -12.634 1.00 92.44 89 VAL A N 1
ATOM 738 C CA . VAL A 1 89 ? 16.149 3.724 -11.396 1.00 92.44 89 VAL A CA 1
ATOM 739 C C . VAL A 1 89 ? 16.167 4.797 -10.315 1.00 92.44 89 VAL A C 1
ATOM 741 O O . VAL A 1 89 ? 17.222 5.335 -9.974 1.00 92.44 89 VAL A O 1
ATOM 744 N N . GLU A 1 90 ? 15.002 5.105 -9.760 1.00 94.19 90 GLU A N 1
ATOM 745 C CA . GLU A 1 90 ? 14.851 6.144 -8.750 1.00 94.19 90 GLU A CA 1
ATOM 746 C C . GLU A 1 90 ? 15.124 5.564 -7.352 1.00 94.19 90 GLU A C 1
ATOM 748 O O . GLU A 1 90 ? 14.455 4.613 -6.939 1.00 94.19 90 GLU A O 1
ATOM 753 N N . PRO A 1 91 ? 16.090 6.094 -6.581 1.00 95.12 91 PRO A N 1
ATOM 754 C CA . PRO A 1 91 ? 16.238 5.725 -5.179 1.00 95.12 91 PRO A CA 1
ATOM 755 C C . PRO A 1 91 ? 15.089 6.294 -4.338 1.00 95.12 91 PRO A C 1
ATOM 757 O O . PRO A 1 91 ? 14.881 7.504 -4.293 1.00 95.12 91 PRO A O 1
ATOM 760 N N . VAL A 1 92 ? 14.395 5.437 -3.589 1.00 95.12 92 VAL A N 1
ATOM 761 C CA . VAL A 1 92 ? 13.243 5.839 -2.771 1.00 95.12 92 VAL A CA 1
ATOM 762 C C . VAL A 1 92 ? 13.659 5.987 -1.308 1.00 95.12 92 VAL A C 1
ATOM 764 O O . VAL A 1 92 ? 14.089 5.033 -0.655 1.00 95.12 92 VAL A O 1
ATOM 767 N N . SER A 1 93 ? 13.525 7.205 -0.781 1.00 88.69 93 SER A N 1
ATOM 768 C CA . SER A 1 93 ? 13.851 7.548 0.612 1.00 88.69 93 SER A CA 1
ATOM 769 C C . SER A 1 93 ? 12.703 7.281 1.593 1.00 88.69 93 SER A C 1
ATOM 771 O O . SER A 1 93 ? 12.961 7.012 2.765 1.00 88.69 93 SER A O 1
ATOM 773 N N . SER A 1 94 ? 11.455 7.333 1.116 1.00 89.94 94 SER A N 1
ATOM 774 C CA . SER A 1 94 ? 10.238 7.023 1.872 1.00 89.94 94 SER A CA 1
ATOM 775 C C . SER A 1 94 ? 9.355 6.092 1.050 1.00 89.94 94 SER A C 1
ATOM 777 O O . SER A 1 94 ? 8.658 6.525 0.131 1.00 89.94 94 SER A O 1
ATOM 779 N N . GLU A 1 95 ? 9.371 4.802 1.387 1.00 93.00 95 GLU A N 1
ATOM 780 C CA . GLU A 1 95 ? 8.573 3.798 0.683 1.00 93.00 95 GLU A CA 1
ATOM 781 C C . GLU A 1 95 ? 7.066 4.053 0.820 1.00 93.00 95 GLU A C 1
ATOM 783 O O . GLU A 1 95 ? 6.310 3.763 -0.099 1.00 93.00 95 GLU A O 1
ATOM 788 N N . TYR A 1 96 ? 6.628 4.652 1.933 1.00 89.31 96 TYR A N 1
ATOM 789 C CA . TYR A 1 96 ? 5.221 4.986 2.160 1.00 89.31 96 TYR A CA 1
ATOM 790 C C . TYR A 1 96 ? 4.763 6.138 1.274 1.00 89.31 96 TYR A C 1
ATOM 792 O O . TYR A 1 96 ? 3.717 6.038 0.644 1.00 89.31 96 TYR A O 1
ATOM 800 N N . SER A 1 97 ? 5.544 7.219 1.203 1.00 86.06 97 SER A N 1
ATOM 801 C CA . SER A 1 97 ? 5.195 8.372 0.367 1.00 86.06 97 SER A CA 1
ATOM 802 C C . SER A 1 97 ? 5.127 7.973 -1.105 1.00 86.06 97 SER A C 1
ATOM 804 O O . SER A 1 97 ? 4.188 8.363 -1.792 1.00 86.06 97 SER A O 1
ATOM 806 N N . TYR A 1 98 ? 6.071 7.143 -1.561 1.00 94.56 98 TYR A N 1
ATOM 807 C CA . TYR A 1 98 ? 6.048 6.619 -2.924 1.00 94.56 98 TYR A CA 1
ATOM 808 C C . TYR A 1 98 ? 4.853 5.685 -3.153 1.00 94.56 98 TYR A C 1
ATOM 810 O O . TYR A 1 98 ? 4.148 5.830 -4.142 1.00 94.56 98 TYR A O 1
ATOM 818 N N . ALA A 1 99 ? 4.558 4.777 -2.218 1.00 94.00 99 ALA A N 1
ATOM 819 C CA . ALA A 1 99 ? 3.396 3.895 -2.317 1.00 94.00 99 ALA A CA 1
ATOM 820 C C . ALA A 1 99 ? 2.066 4.668 -2.402 1.00 94.00 99 ALA A C 1
ATOM 822 O O . ALA A 1 99 ? 1.208 4.306 -3.198 1.00 94.00 99 ALA A O 1
ATOM 823 N N . GLN A 1 100 ? 1.893 5.750 -1.631 1.00 89.12 100 GLN A N 1
ATOM 824 C CA . GLN A 1 100 ? 0.710 6.615 -1.750 1.00 89.12 100 GLN A CA 1
ATOM 825 C C . GLN A 1 100 ? 0.683 7.368 -3.086 1.00 89.12 100 GLN A C 1
ATOM 827 O O . GLN A 1 100 ? -0.370 7.496 -3.702 1.00 89.12 100 GLN A O 1
ATOM 832 N N . TYR A 1 101 ? 1.843 7.819 -3.575 1.00 91.12 101 TYR A N 1
ATOM 833 C CA . TYR A 1 101 ? 1.955 8.430 -4.899 1.00 91.12 101 TYR A CA 1
ATOM 834 C C . TYR A 1 101 ? 1.542 7.462 -6.018 1.00 91.12 101 TYR A C 1
ATOM 836 O O . TYR A 1 101 ? 0.821 7.869 -6.920 1.00 91.12 101 TYR A O 1
ATOM 844 N N . MET A 1 102 ? 1.906 6.177 -5.923 1.00 93.81 102 MET A N 1
ATOM 845 C CA . MET A 1 102 ? 1.515 5.150 -6.900 1.00 93.81 102 MET A CA 1
ATOM 846 C C . MET A 1 102 ? -0.002 4.981 -7.033 1.00 93.81 102 MET A C 1
ATOM 848 O O . MET A 1 102 ? -0.464 4.596 -8.096 1.00 93.81 102 MET A O 1
ATOM 852 N N . ILE A 1 103 ? -0.782 5.252 -5.986 1.00 91.50 103 ILE A N 1
ATOM 853 C CA . ILE A 1 103 ? -2.254 5.202 -6.043 1.00 91.50 103 ILE A CA 1
ATOM 854 C C . ILE A 1 103 ? -2.889 6.593 -6.183 1.00 91.50 103 ILE A C 1
ATOM 856 O O . ILE A 1 103 ? -4.106 6.733 -6.090 1.00 91.50 103 ILE A O 1
ATOM 860 N N . HIS A 1 104 ? -2.059 7.618 -6.398 1.00 87.69 104 HIS A N 1
ATOM 861 C CA . HIS A 1 104 ? -2.433 9.030 -6.442 1.00 87.69 104 HIS A CA 1
ATOM 862 C C . HIS A 1 104 ? -3.116 9.564 -5.166 1.00 87.69 104 HIS A C 1
ATOM 864 O O . HIS A 1 104 ? -3.713 10.633 -5.189 1.00 87.69 104 HIS A O 1
ATOM 870 N N . ASP A 1 105 ? -2.912 8.923 -4.011 1.00 80.00 105 ASP A N 1
ATOM 871 C CA . ASP A 1 105 ? -3.404 9.384 -2.700 1.00 80.00 105 ASP A CA 1
ATOM 872 C C . ASP A 1 105 ? -2.408 10.363 -2.045 1.00 80.00 105 ASP A C 1
ATOM 874 O O . ASP A 1 105 ? -1.865 10.153 -0.959 1.00 80.00 105 ASP A O 1
ATOM 878 N N . THR A 1 106 ? -2.062 11.425 -2.776 1.00 77.31 106 THR A N 1
ATOM 879 C CA . THR A 1 106 ? -1.144 12.475 -2.308 1.00 77.31 106 THR A CA 1
ATOM 880 C C . THR A 1 106 ? -1.660 13.857 -2.698 1.00 77.31 106 THR A C 1
ATOM 882 O O . THR A 1 106 ? -2.264 13.996 -3.762 1.00 77.31 106 THR A O 1
ATOM 885 N N . PRO A 1 107 ? -1.348 14.921 -1.929 1.00 75.88 107 PRO A N 1
ATOM 886 C CA . PRO A 1 107 ? -1.752 16.283 -2.291 1.00 75.88 107 PRO A CA 1
ATOM 887 C C . PRO A 1 107 ? -1.296 16.721 -3.693 1.00 75.88 107 PRO A C 1
ATOM 889 O O . PRO A 1 107 ? -1.953 17.534 -4.330 1.00 75.88 107 PRO A O 1
ATOM 892 N N . ALA A 1 108 ? -0.189 16.166 -4.197 1.00 73.81 108 ALA A N 1
ATOM 893 C CA . ALA A 1 108 ? 0.350 16.460 -5.527 1.00 73.81 108 ALA A CA 1
ATOM 894 C C . ALA A 1 108 ? -0.393 15.753 -6.682 1.00 73.81 108 ALA A C 1
ATOM 896 O O . ALA A 1 108 ? 0.004 15.890 -7.837 1.00 73.81 108 ALA A O 1
ATOM 897 N N . SER A 1 109 ? -1.419 14.952 -6.383 1.00 74.81 109 SER A N 1
ATOM 898 C CA . SER A 1 109 ? -2.139 14.132 -7.366 1.00 74.81 109 SER A CA 1
ATOM 899 C C . SER A 1 109 ? -3.654 14.362 -7.348 1.00 74.81 109 SER A C 1
ATOM 901 O O . SER A 1 109 ? -4.392 13.564 -7.909 1.00 74.81 109 SER A O 1
ATOM 903 N N . MET A 1 110 ? -4.125 15.468 -6.753 1.00 71.00 110 MET A N 1
ATOM 904 C CA . MET A 1 110 ? -5.561 15.762 -6.588 1.00 71.00 110 MET A CA 1
ATOM 905 C C . MET A 1 110 ? -6.373 15.747 -7.894 1.00 71.00 110 MET A C 1
ATOM 907 O O . MET A 1 110 ? -7.556 15.428 -7.859 1.00 71.00 110 MET A O 1
ATOM 911 N N . ASN A 1 111 ? -5.749 16.061 -9.030 1.00 77.44 111 ASN A N 1
ATOM 912 C CA . ASN A 1 111 ? -6.407 16.117 -10.339 1.00 77.44 111 ASN A CA 1
ATOM 913 C C . ASN A 1 111 ? -6.172 14.863 -11.199 1.00 77.44 111 ASN A C 1
ATOM 915 O O . ASN A 1 111 ? -6.531 14.847 -12.374 1.00 77.44 111 ASN A O 1
ATOM 919 N N . LYS A 1 112 ? -5.547 13.825 -10.637 1.00 80.12 112 LYS A N 1
ATOM 920 C CA . LYS A 1 112 ? -5.219 12.582 -11.344 1.00 80.12 112 LYS A CA 1
ATOM 921 C C . LYS A 1 112 ? -6.220 11.479 -11.022 1.00 80.12 112 LYS A C 1
ATOM 923 O O . LYS A 1 112 ? -6.983 11.565 -10.054 1.00 80.12 112 LYS A O 1
ATOM 928 N N . ILE A 1 113 ? -6.208 10.414 -11.817 1.00 81.44 113 ILE A N 1
ATOM 929 C CA . ILE A 1 113 ? -7.036 9.234 -11.569 1.00 81.44 113 ILE A CA 1
ATOM 930 C C . ILE A 1 113 ? -6.555 8.589 -10.271 1.00 81.44 113 ILE A C 1
ATOM 932 O O . ILE A 1 113 ? -5.391 8.222 -10.149 1.00 81.44 113 ILE A O 1
ATOM 936 N N . HIS A 1 114 ? -7.445 8.457 -9.293 1.00 81.69 114 HIS A N 1
ATOM 937 C CA . HIS A 1 114 ? -7.134 7.767 -8.045 1.00 81.69 114 HIS A CA 1
ATOM 938 C C . HIS A 1 114 ? -7.324 6.264 -8.236 1.00 81.69 114 HIS A C 1
ATOM 940 O O . HIS A 1 114 ? -8.331 5.834 -8.801 1.00 81.69 114 HIS A O 1
ATOM 946 N N . TYR A 1 115 ? -6.373 5.475 -7.744 1.00 84.88 115 TYR A N 1
ATOM 947 C CA . TYR A 1 115 ? -6.412 4.019 -7.858 1.00 84.88 115 TYR A CA 1
ATOM 948 C C . TYR A 1 115 ? -6.706 3.364 -6.510 1.00 84.88 115 TYR A C 1
ATOM 950 O O . TYR A 1 115 ? -6.350 3.895 -5.455 1.00 84.88 115 TYR A O 1
ATOM 958 N N . ASN A 1 116 ? -7.326 2.183 -6.530 1.00 79.31 116 ASN A N 1
ATOM 959 C CA . ASN A 1 116 ? -7.551 1.419 -5.311 1.00 79.31 116 ASN A CA 1
ATOM 960 C C . ASN A 1 116 ? -6.321 0.578 -4.957 1.00 79.31 116 ASN A C 1
ATOM 962 O O . ASN A 1 116 ? -5.517 0.192 -5.802 1.00 79.31 116 ASN A O 1
ATOM 966 N N . VAL A 1 117 ? -6.192 0.233 -3.674 1.00 85.50 117 VAL A N 1
ATOM 967 C CA . VAL A 1 117 ? -5.137 -0.681 -3.198 1.00 85.50 117 VAL A CA 1
ATOM 968 C C . VAL A 1 117 ? -5.293 -2.085 -3.801 1.00 85.50 117 VAL A C 1
ATOM 970 O O . VAL A 1 117 ? -4.306 -2.809 -3.955 1.00 85.50 117 VAL A O 1
ATOM 973 N N . ASP A 1 118 ? -6.514 -2.468 -4.170 1.00 85.25 118 ASP A N 1
ATOM 974 C CA . ASP A 1 118 ? -6.803 -3.751 -4.815 1.00 85.25 118 ASP A CA 1
ATOM 975 C C . ASP A 1 118 ? -6.211 -3.834 -6.229 1.00 85.25 118 ASP A C 1
ATOM 977 O O . ASP A 1 118 ? -5.813 -4.916 -6.653 1.00 85.25 118 ASP A O 1
ATOM 981 N N . ASP A 1 119 ? -6.022 -2.687 -6.893 1.00 88.81 119 ASP A N 1
ATOM 982 C CA . ASP A 1 119 ? -5.381 -2.583 -8.211 1.00 88.81 119 ASP A CA 1
ATOM 983 C C . ASP A 1 119 ? -3.846 -2.713 -8.134 1.00 88.81 119 ASP A C 1
ATOM 985 O O . ASP A 1 119 ? -3.159 -2.815 -9.154 1.00 88.81 119 ASP A O 1
ATOM 989 N N . VAL A 1 120 ? -3.282 -2.700 -6.921 1.00 95.38 120 VAL A N 1
ATOM 990 C CA . VAL A 1 120 ? -1.846 -2.874 -6.696 1.00 95.38 120 VAL A CA 1
ATOM 991 C C . VAL A 1 120 ? -1.510 -4.361 -6.680 1.00 95.38 120 VAL A C 1
ATOM 993 O O . VAL A 1 120 ? -1.842 -5.091 -5.745 1.00 95.38 120 VAL A O 1
ATOM 996 N N . PHE A 1 121 ? -0.769 -4.808 -7.678 1.00 96.81 121 PHE A N 1
ATOM 997 C CA . PHE A 1 121 ? -0.200 -6.145 -7.727 1.00 96.81 121 PHE A CA 1
ATOM 998 C C . PHE A 1 121 ? 1.044 -6.243 -6.841 1.00 96.81 121 PHE A C 1
ATOM 1000 O O . PHE A 1 121 ? 1.717 -5.251 -6.547 1.00 96.81 121 PHE A O 1
ATOM 1007 N N . THR A 1 122 ? 1.372 -7.456 -6.408 1.00 96.19 122 THR A N 1
ATOM 1008 C CA . THR A 1 122 ? 2.571 -7.712 -5.615 1.00 96.19 122 THR A CA 1
ATOM 1009 C C . THR A 1 122 ? 3.058 -9.142 -5.790 1.00 96.19 122 THR A C 1
ATOM 1011 O O . THR A 1 122 ? 2.282 -10.040 -6.102 1.00 96.19 122 THR A O 1
ATOM 1014 N N . ASN A 1 123 ? 4.351 -9.351 -5.555 1.00 94.38 123 ASN A N 1
ATOM 1015 C CA . ASN A 1 123 ? 4.936 -10.676 -5.354 1.00 94.38 123 ASN A CA 1
ATOM 1016 C C . ASN A 1 123 ? 5.237 -10.955 -3.862 1.00 94.38 123 ASN A C 1
ATOM 1018 O O . ASN A 1 123 ? 5.714 -12.033 -3.515 1.00 94.38 123 ASN A O 1
ATOM 1022 N N . ASP A 1 124 ? 4.978 -9.989 -2.973 1.00 93.38 124 ASP A N 1
ATOM 1023 C CA . ASP A 1 124 ? 5.220 -10.070 -1.534 1.00 93.38 124 ASP A CA 1
ATOM 1024 C C . ASP A 1 124 ? 4.075 -9.378 -0.775 1.00 93.38 124 ASP A C 1
ATOM 1026 O O . ASP A 1 124 ? 4.092 -8.173 -0.499 1.00 93.38 124 ASP A O 1
ATOM 1030 N N . GLU A 1 125 ? 3.091 -10.176 -0.362 1.00 88.62 125 GLU A N 1
ATOM 1031 C CA . GLU A 1 125 ? 1.936 -9.704 0.409 1.00 88.62 125 GLU A CA 1
ATOM 1032 C C . GLU A 1 125 ? 2.318 -9.020 1.727 1.00 88.62 125 GLU A C 1
ATOM 1034 O O . GLU A 1 125 ? 1.619 -8.120 2.196 1.00 88.62 125 GLU A O 1
ATOM 1039 N N . LYS A 1 126 ? 3.459 -9.374 2.338 1.00 89.06 126 LYS A N 1
ATOM 1040 C CA . LYS A 1 126 ? 3.920 -8.691 3.555 1.00 89.06 126 LYS A CA 1
ATOM 1041 C C . LYS A 1 126 ? 4.379 -7.277 3.233 1.00 89.06 126 LYS A C 1
ATOM 1043 O O . LYS A 1 126 ? 4.169 -6.378 4.048 1.00 89.06 126 LYS A O 1
ATOM 1048 N N . LEU A 1 127 ? 4.999 -7.062 2.072 1.00 91.56 127 LEU A N 1
ATOM 1049 C CA . LEU A 1 127 ? 5.357 -5.726 1.608 1.00 91.56 127 LEU A CA 1
ATOM 1050 C C . LEU A 1 127 ? 4.104 -4.909 1.273 1.00 91.56 127 LEU A C 1
ATOM 1052 O O . LEU A 1 127 ? 3.985 -3.796 1.788 1.00 91.56 127 LEU A O 1
ATOM 1056 N N . LYS A 1 128 ? 3.154 -5.453 0.498 1.00 92.00 128 LYS A N 1
ATOM 1057 C CA . LYS A 1 128 ? 1.882 -4.767 0.198 1.00 92.00 128 LYS A CA 1
ATOM 1058 C C . LYS A 1 128 ? 1.132 -4.408 1.485 1.00 92.00 128 LYS A C 1
ATOM 1060 O O . LYS A 1 128 ? 0.805 -3.244 1.707 1.00 92.00 128 LYS A O 1
ATOM 1065 N N . SER A 1 129 ? 0.979 -5.360 2.404 1.00 86.25 129 SER A N 1
ATOM 1066 C CA . SER A 1 129 ? 0.363 -5.132 3.717 1.00 86.25 129 SER A CA 1
ATOM 1067 C C . SER A 1 129 ? 1.126 -4.105 4.563 1.00 86.25 129 SER A C 1
ATOM 1069 O O . SER A 1 129 ? 0.520 -3.255 5.214 1.00 86.25 129 SER A O 1
ATOM 1071 N N . LYS A 1 130 ? 2.463 -4.089 4.525 1.00 87.56 130 LYS A N 1
ATOM 1072 C CA . LYS A 1 130 ? 3.246 -3.049 5.205 1.00 87.56 130 LYS A CA 1
ATOM 1073 C C . LYS A 1 130 ? 2.934 -1.659 4.644 1.00 87.56 130 LYS A C 1
ATOM 1075 O O . LYS A 1 130 ? 2.753 -0.731 5.429 1.00 87.56 130 LYS A O 1
ATOM 1080 N N . LEU A 1 131 ? 2.938 -1.515 3.320 1.00 89.88 131 LEU A N 1
ATOM 1081 C CA . LEU A 1 131 ? 2.821 -0.226 2.635 1.00 89.88 131 LEU A CA 1
ATOM 1082 C C . LEU A 1 131 ? 1.400 0.340 2.696 1.00 89.88 131 LEU A C 1
ATOM 1084 O O . LEU A 1 131 ? 1.235 1.539 2.909 1.00 89.88 131 LEU A O 1
ATOM 1088 N N . PHE A 1 132 ? 0.391 -0.522 2.571 1.00 85.44 132 PHE A N 1
ATOM 1089 C CA . PHE A 1 132 ? -1.009 -0.116 2.428 1.00 85.44 132 PHE A CA 1
ATOM 1090 C C . PHE A 1 132 ? -1.910 -0.569 3.596 1.00 85.44 132 PHE A C 1
ATOM 1092 O O . PHE A 1 132 ? -2.958 0.021 3.845 1.00 85.44 132 PHE A O 1
ATOM 1099 N N . GLY A 1 133 ? -1.500 -1.563 4.389 1.00 72.19 133 GLY A N 1
ATOM 1100 C CA . GLY A 1 133 ? -2.342 -2.212 5.407 1.00 72.19 133 GLY A CA 1
ATOM 1101 C C . GLY A 1 133 ? -2.542 -1.438 6.715 1.00 72.19 133 GLY A C 1
ATOM 1102 O O . GLY A 1 133 ? -3.486 -1.721 7.451 1.00 72.19 133 GLY A O 1
ATOM 1103 N N . LYS A 1 134 ? -1.729 -0.414 7.023 1.00 61.91 1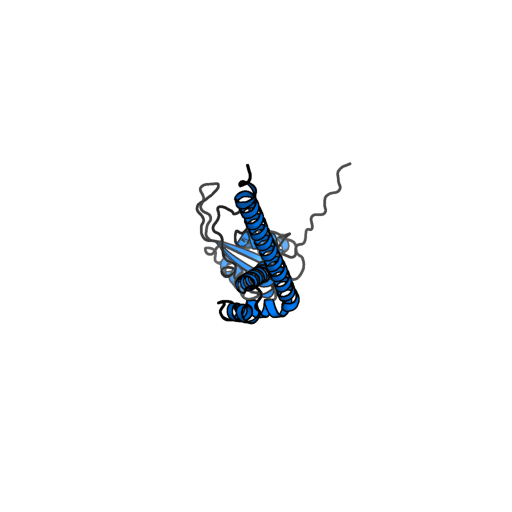34 LYS A N 1
ATOM 1104 C CA . LYS A 1 134 ? -1.992 0.456 8.194 1.00 61.91 134 LYS A CA 1
ATOM 1105 C C . LYS A 1 134 ? -3.257 1.296 8.024 1.00 61.91 134 LYS A C 1
ATOM 1107 O O . LYS A 1 134 ? -3.938 1.550 9.016 1.00 61.91 134 LYS A O 1
ATOM 1112 N N . ASN A 1 135 ? -3.607 1.649 6.786 1.00 61.44 135 ASN A N 1
ATOM 1113 C CA . ASN A 1 135 ? -4.916 2.216 6.490 1.00 61.44 135 ASN A CA 1
ATOM 1114 C C . ASN A 1 135 ? -6.018 1.182 6.719 1.00 61.44 135 ASN A C 1
ATOM 1116 O O . ASN A 1 135 ? -7.054 1.550 7.248 1.00 61.44 135 ASN A O 1
ATOM 1120 N N . GLN A 1 136 ? -5.792 -0.103 6.437 1.00 64.56 136 GLN A N 1
ATOM 1121 C CA . GLN A 1 136 ? -6.816 -1.123 6.661 1.00 64.56 136 GLN A CA 1
ATOM 1122 C C . GLN A 1 136 ? -7.119 -1.341 8.145 1.00 64.56 136 GLN A C 1
ATOM 1124 O O . GLN A 1 136 ? -8.280 -1.316 8.528 1.00 64.56 136 GLN A O 1
ATOM 1129 N N . ILE A 1 137 ? -6.103 -1.469 9.008 1.00 75.38 137 ILE A N 1
ATOM 1130 C CA . ILE A 1 137 ? -6.338 -1.617 10.457 1.00 75.38 137 ILE A CA 1
ATOM 1131 C C . ILE A 1 137 ? -7.052 -0.380 11.016 1.00 75.38 137 ILE A C 1
ATOM 1133 O O . ILE A 1 137 ? -7.990 -0.519 11.793 1.00 75.38 137 ILE A O 1
ATOM 1137 N N . LEU A 1 138 ? -6.648 0.830 10.613 1.00 76.06 138 LEU A N 1
ATOM 1138 C CA . LEU A 1 138 ? -7.298 2.064 11.065 1.00 76.06 138 LEU A CA 1
ATOM 1139 C C . LEU A 1 138 ? -8.717 2.231 10.496 1.00 76.06 138 LEU A C 1
ATOM 1141 O O . LEU A 1 138 ? -9.598 2.680 11.223 1.00 76.06 138 LEU A O 1
ATOM 1145 N N . ARG A 1 139 ? -8.966 1.836 9.241 1.00 73.06 139 ARG A N 1
ATOM 1146 C CA . ARG A 1 139 ? -10.302 1.823 8.614 1.00 73.06 139 ARG A CA 1
ATOM 1147 C C . ARG A 1 139 ? -11.213 0.788 9.269 1.00 73.06 139 ARG A C 1
ATOM 1149 O O . ARG A 1 139 ? -12.351 1.116 9.592 1.00 73.06 139 ARG A O 1
ATOM 1156 N N . ASN A 1 140 ? -10.705 -0.410 9.547 1.00 81.12 140 ASN A N 1
ATOM 1157 C CA . ASN A 1 140 ? -11.415 -1.445 10.296 1.00 81.12 140 ASN A CA 1
ATOM 1158 C C . ASN A 1 140 ? -11.729 -0.956 11.713 1.00 81.12 140 ASN A C 1
ATOM 1160 O O . ASN A 1 140 ? -12.870 -1.045 12.144 1.00 81.12 140 ASN A O 1
ATOM 1164 N N . LEU A 1 141 ? -10.765 -0.346 12.415 1.00 85.94 141 LEU A N 1
ATOM 1165 C CA . LEU A 1 141 ? -11.010 0.278 13.720 1.00 85.94 141 LEU A CA 1
ATOM 1166 C C . LEU A 1 141 ? -12.068 1.387 13.636 1.00 85.94 141 LEU A C 1
ATOM 1168 O O . LEU A 1 141 ? -12.953 1.438 14.483 1.00 85.94 141 LEU A O 1
ATOM 1172 N N . GLY A 1 142 ? -12.017 2.249 12.619 1.00 82.81 142 GLY A N 1
ATOM 1173 C CA . GLY A 1 142 ? -13.030 3.281 12.385 1.00 82.81 142 GLY A CA 1
ATOM 1174 C C . GLY A 1 142 ? -14.425 2.701 12.131 1.00 82.81 142 GLY A C 1
ATOM 1175 O O . GLY A 1 142 ? -15.404 3.196 12.685 1.00 82.81 142 GLY A O 1
ATOM 1176 N N . THR A 1 143 ? -14.500 1.617 11.359 1.00 86.06 143 THR A N 1
ATOM 1177 C CA . THR A 1 143 ? -15.739 0.882 11.061 1.00 86.06 143 THR A CA 1
ATOM 1178 C C . THR A 1 143 ? -16.318 0.259 12.330 1.00 86.06 143 THR A C 1
ATOM 1180 O O . THR A 1 143 ? -17.467 0.530 12.664 1.00 86.06 143 THR A O 1
ATOM 1183 N N . LEU A 1 144 ? -15.499 -0.458 13.109 1.00 90.69 144 LEU A N 1
ATOM 1184 C CA . LEU A 1 144 ? -15.890 -1.034 14.401 1.00 90.69 144 LEU A CA 1
ATOM 1185 C C . LEU A 1 144 ? -16.362 0.050 15.385 1.00 90.69 144 LEU A C 1
ATOM 1187 O O . LEU A 1 144 ? -17.344 -0.132 16.095 1.00 90.69 144 LEU A O 1
ATOM 1191 N N . ILE A 1 145 ? -15.707 1.214 15.413 1.00 87.56 145 ILE A N 1
ATOM 1192 C CA . ILE A 1 145 ? -16.142 2.341 16.252 1.00 87.56 145 ILE A CA 1
ATOM 1193 C C . ILE A 1 145 ? -17.521 2.858 15.824 1.00 87.56 145 ILE A C 1
ATOM 1195 O O . ILE A 1 145 ? -18.321 3.211 16.688 1.00 87.56 145 ILE A O 1
ATOM 1199 N N . ASN A 1 146 ? -17.809 2.940 14.524 1.00 86.81 146 ASN A N 1
ATOM 1200 C CA . ASN A 1 146 ? -19.112 3.400 14.040 1.00 86.81 146 ASN A CA 1
ATOM 1201 C C . ASN A 1 146 ? -20.215 2.373 14.311 1.00 86.81 146 ASN A C 1
ATOM 1203 O O . ASN A 1 146 ? -21.223 2.753 14.902 1.00 86.81 146 ASN A O 1
ATOM 1207 N N . MET A 1 147 ? -19.970 1.089 14.035 1.00 90.56 147 MET A N 1
ATOM 1208 C CA . MET A 1 147 ? -20.880 -0.005 14.405 1.00 90.56 147 MET A CA 1
ATOM 1209 C C . MET A 1 147 ? -21.186 0.012 15.907 1.00 90.56 147 MET A C 1
ATOM 1211 O O . MET A 1 147 ? -22.338 -0.100 16.316 1.00 90.56 147 MET A O 1
ATOM 1215 N N . GLY A 1 148 ? -20.175 0.241 16.753 1.00 87.00 148 GLY A N 1
ATOM 1216 C CA . GLY A 1 148 ? -20.369 0.336 18.201 1.00 87.00 148 GLY A CA 1
ATOM 1217 C C . GLY A 1 148 ? -21.225 1.531 18.643 1.00 87.00 148 GLY A C 1
ATOM 1218 O O . GLY A 1 148 ? -21.925 1.439 19.651 1.00 87.00 148 GLY A O 1
ATOM 1219 N N . LYS A 1 149 ? -21.205 2.648 17.899 1.00 83.38 149 LYS A N 1
ATOM 1220 C CA . LYS A 1 149 ? -22.097 3.797 18.146 1.00 83.38 149 LYS A CA 1
ATOM 1221 C C . LYS A 1 149 ? -23.526 3.506 17.697 1.00 83.38 149 LYS A C 1
ATOM 1223 O O . LYS A 1 149 ? -24.449 3.842 18.429 1.00 83.38 149 LYS A O 1
ATOM 1228 N N . GLU A 1 150 ? -23.693 2.914 16.515 1.00 84.75 150 GLU A N 1
ATOM 1229 C CA . GLU A 1 150 ? -24.997 2.536 15.948 1.00 84.75 150 GLU A CA 1
ATOM 1230 C C . GLU A 1 150 ? -25.709 1.509 16.829 1.00 84.75 150 GLU A C 1
ATOM 1232 O O . GLU A 1 150 ? -26.904 1.628 17.079 1.00 84.75 150 GLU A O 1
ATOM 1237 N N . SER A 1 151 ? -24.937 0.596 17.417 1.00 84.25 151 SER A N 1
ATOM 1238 C CA . SER A 1 151 ? -25.411 -0.400 18.383 1.00 84.25 151 SER A CA 1
ATOM 1239 C C . SER A 1 151 ? -25.705 0.189 19.770 1.00 84.25 151 SER A C 1
ATOM 1241 O O . SER A 1 151 ? -25.958 -0.550 20.712 1.00 84.25 151 SER A O 1
ATOM 1243 N N . CYS A 1 152 ? -25.591 1.512 19.962 1.00 75.12 152 CYS A N 1
ATOM 1244 C CA . CYS A 1 152 ? -25.725 2.178 21.265 1.00 75.12 152 CYS A CA 1
ATOM 1245 C C . CYS A 1 152 ? -24.906 1.501 22.382 1.00 75.12 152 CYS A C 1
ATOM 1247 O O . CYS A 1 152 ? -25.342 1.418 23.531 1.00 75.12 152 CYS A O 1
ATOM 1249 N N . GLY A 1 153 ? -23.724 0.980 22.042 1.00 69.19 153 GLY A N 1
ATOM 1250 C CA . GLY A 1 153 ? -22.852 0.238 22.946 1.00 69.19 153 GLY A CA 1
ATOM 1251 C C . GLY A 1 153 ? -23.385 -1.108 23.460 1.00 69.19 153 GLY A C 1
ATOM 1252 O O . GLY A 1 153 ? -22.765 -1.653 24.376 1.00 69.19 153 GLY A O 1
ATOM 1253 N N . ASP A 1 154 ? -24.475 -1.644 22.902 1.00 82.50 154 ASP A N 1
ATOM 1254 C CA . ASP A 1 154 ? -24.873 -3.038 23.102 1.00 82.50 154 ASP A CA 1
ATOM 1255 C C . ASP A 1 154 ? -23.911 -3.972 22.354 1.00 82.50 154 ASP A C 1
ATOM 1257 O O . ASP A 1 154 ? -23.529 -3.725 21.208 1.00 82.50 154 ASP A O 1
ATOM 1261 N N . VAL A 1 155 ? -23.449 -5.018 23.040 1.00 82.94 155 VAL A N 1
ATOM 1262 C CA . VAL A 1 155 ? -22.424 -5.918 22.499 1.00 82.94 155 VAL A CA 1
ATOM 1263 C C . VAL A 1 155 ? -23.010 -6.973 21.563 1.00 82.94 155 VAL A C 1
ATOM 1265 O O . VAL A 1 155 ? -22.299 -7.425 20.671 1.00 82.94 155 VAL A O 1
ATOM 1268 N N . PHE A 1 156 ? -24.269 -7.374 21.750 1.00 85.50 156 PHE A N 1
ATOM 1269 C CA . PHE A 1 156 ? -24.921 -8.352 20.885 1.00 85.50 156 PHE A CA 1
ATOM 1270 C C . PHE A 1 156 ? -25.216 -7.720 19.530 1.00 85.50 156 PHE A C 1
ATOM 1272 O O . PHE A 1 156 ? -24.749 -8.246 18.522 1.00 85.50 156 PHE A O 1
ATOM 1279 N N . ASP A 1 157 ? -25.836 -6.539 19.531 1.00 87.69 157 ASP A N 1
ATOM 1280 C CA . ASP A 1 157 ? -26.115 -5.768 18.314 1.00 87.69 157 ASP A CA 1
ATOM 1281 C C . ASP A 1 157 ? -24.809 -5.406 17.583 1.00 87.69 157 ASP A C 1
ATOM 1283 O O . ASP A 1 157 ? -24.708 -5.490 16.359 1.00 87.69 157 ASP A O 1
ATOM 1287 N N . PHE A 1 158 ? -23.753 -5.055 18.327 1.00 89.50 158 PHE A N 1
ATOM 1288 C CA . PHE A 1 158 ? -22.437 -4.790 17.742 1.00 89.50 158 PHE A CA 1
ATOM 1289 C C . PHE A 1 158 ? -21.854 -6.018 17.044 1.00 89.50 158 PHE A C 1
ATOM 1291 O O . PHE A 1 158 ? -21.337 -5.903 15.934 1.00 89.50 158 PHE A O 1
ATOM 1298 N N . MET A 1 159 ? -21.914 -7.188 17.683 1.00 90.06 159 MET A N 1
ATOM 1299 C CA . MET A 1 159 ? -21.386 -8.416 17.096 1.00 90.06 159 MET A CA 1
ATOM 1300 C C . MET A 1 159 ? -22.212 -8.874 15.892 1.00 90.06 159 MET A C 1
ATOM 1302 O O . MET A 1 159 ? -21.618 -9.341 14.925 1.00 90.06 159 MET A O 1
ATOM 1306 N N . GLU A 1 160 ? -23.534 -8.699 15.916 1.00 92.12 160 GLU A N 1
ATOM 1307 C CA . GLU A 1 160 ? -24.412 -8.951 14.766 1.00 92.12 160 GLU A CA 1
ATOM 1308 C C . GLU A 1 160 ? -24.016 -8.061 13.578 1.00 92.12 160 GLU A C 1
ATOM 1310 O O . GLU A 1 160 ? -23.693 -8.572 12.509 1.00 92.12 160 GLU A O 1
ATOM 1315 N N . ASN A 1 161 ? -23.849 -6.752 13.804 1.00 90.12 161 ASN A N 1
ATOM 1316 C CA . ASN A 1 161 ? -23.383 -5.809 12.780 1.00 90.12 161 ASN A CA 1
ATOM 1317 C C . ASN A 1 161 ? -21.990 -6.146 12.213 1.00 90.12 161 ASN A C 1
ATOM 1319 O O . ASN A 1 161 ? -21.713 -5.891 11.039 1.00 90.12 161 ASN A O 1
ATOM 1323 N N . VAL A 1 162 ? -21.089 -6.697 13.034 1.00 90.56 162 VAL A N 1
ATOM 1324 C CA . VAL A 1 162 ? -19.763 -7.149 12.580 1.00 90.56 162 VAL A CA 1
ATOM 1325 C C . VAL A 1 162 ? -19.873 -8.407 11.717 1.00 90.56 162 VAL A C 1
ATOM 1327 O O . VAL A 1 162 ? -19.190 -8.491 10.697 1.00 90.56 162 VAL A O 1
ATOM 1330 N N . ILE A 1 163 ? -20.709 -9.369 12.116 1.00 91.25 163 ILE A N 1
ATOM 1331 C CA . ILE A 1 163 ? -20.918 -10.638 11.402 1.00 91.25 163 ILE A CA 1
ATOM 1332 C C . ILE A 1 163 ? -21.609 -10.403 10.056 1.00 91.25 163 ILE A C 1
ATOM 1334 O O . ILE A 1 163 ? -21.222 -11.013 9.062 1.00 91.25 163 ILE A O 1
ATOM 1338 N N . ASP A 1 164 ? -22.569 -9.483 10.009 1.00 90.25 164 ASP A N 1
ATOM 1339 C CA . ASP A 1 164 ? -23.328 -9.154 8.799 1.00 90.25 164 ASP A CA 1
ATOM 1340 C C . ASP A 1 164 ? -22.536 -8.285 7.807 1.00 90.25 164 ASP A C 1
ATOM 1342 O O . ASP A 1 164 ? -22.983 -8.020 6.686 1.00 90.25 164 ASP A O 1
ATOM 1346 N N . SER A 1 165 ? -21.340 -7.830 8.191 1.00 85.19 165 SER A N 1
ATOM 1347 C CA . SER A 1 165 ? -20.509 -6.982 7.347 1.00 85.19 165 SER A CA 1
ATOM 1348 C C . SER A 1 165 ? -19.836 -7.770 6.210 1.00 85.19 165 SER A C 1
ATOM 1350 O O . SER A 1 165 ? -19.293 -8.850 6.448 1.00 85.19 165 SER A O 1
ATOM 1352 N N . PRO A 1 166 ? -19.743 -7.220 4.981 1.00 77.06 166 PRO A N 1
ATOM 1353 C CA . PRO A 1 166 ? -19.074 -7.884 3.856 1.00 77.06 166 PRO A CA 1
ATOM 1354 C C . PRO A 1 166 ? -17.601 -8.257 4.102 1.00 77.06 166 PRO A C 1
ATOM 1356 O O . PRO A 1 166 ? -17.061 -9.109 3.404 1.00 77.06 166 PRO A O 1
ATOM 1359 N N . ASN A 1 167 ? -16.944 -7.619 5.073 1.00 79.44 167 ASN A N 1
ATOM 1360 C CA . ASN A 1 167 ? -15.559 -7.866 5.478 1.00 79.44 167 ASN A CA 1
ATOM 1361 C C . ASN A 1 167 ? -15.448 -8.419 6.915 1.00 79.44 167 ASN A C 1
ATOM 1363 O O . ASN A 1 167 ? -14.483 -8.117 7.625 1.00 79.44 167 ASN A O 1
ATOM 1367 N N . ALA A 1 168 ? -16.429 -9.222 7.345 1.00 83.75 168 ALA A N 1
ATOM 1368 C CA . ALA A 1 168 ? -16.542 -9.762 8.703 1.00 83.75 168 ALA A CA 1
ATOM 1369 C C . ALA A 1 168 ? -15.248 -10.405 9.236 1.00 83.75 168 ALA A C 1
ATOM 1371 O O . ALA A 1 168 ? -14.859 -10.126 10.368 1.00 83.75 168 ALA A O 1
ATOM 1372 N N . ASP A 1 169 ? -14.539 -11.206 8.435 1.00 80.38 169 ASP A N 1
ATOM 1373 C CA . ASP A 1 169 ? -13.319 -11.903 8.877 1.00 80.38 169 ASP A CA 1
ATOM 1374 C C . ASP A 1 169 ? -12.194 -10.933 9.287 1.00 80.38 169 ASP A C 1
ATOM 1376 O O . ASP A 1 169 ? -11.563 -11.091 10.340 1.00 80.38 169 ASP A O 1
ATOM 1380 N N . ASP A 1 170 ? -11.972 -9.881 8.497 1.00 77.62 170 ASP A N 1
ATOM 1381 C CA . ASP A 1 170 ? -10.953 -8.862 8.76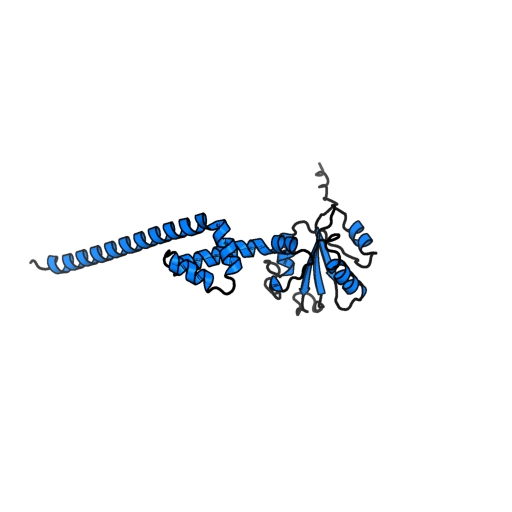9 1.00 77.62 170 ASP A CA 1
ATOM 1382 C C . ASP A 1 170 ? -11.338 -7.978 9.965 1.00 77.62 170 ASP A C 1
ATOM 1384 O O . ASP A 1 170 ? -10.485 -7.580 10.776 1.00 77.62 170 ASP A O 1
ATOM 1388 N N . LEU A 1 171 ? -12.633 -7.677 10.099 1.00 84.19 171 LEU A N 1
ATOM 1389 C CA . LEU A 1 171 ? -13.183 -6.960 11.245 1.00 84.19 171 LEU A CA 1
ATOM 1390 C C . LEU A 1 171 ? -13.060 -7.787 12.528 1.00 84.19 171 LEU A C 1
ATOM 1392 O O . LEU A 1 171 ? -12.624 -7.246 13.544 1.00 84.19 171 LEU A O 1
ATOM 1396 N N . LEU A 1 172 ? -13.344 -9.091 12.479 1.00 89.00 172 LEU A N 1
ATOM 1397 C CA . LEU A 1 172 ? -13.211 -10.016 13.605 1.00 89.00 172 LEU A CA 1
ATOM 1398 C C . LEU A 1 172 ? -11.760 -10.138 14.069 1.00 89.00 172 LEU A C 1
ATOM 1400 O O . LEU A 1 172 ? -11.496 -10.023 15.266 1.00 89.00 172 LEU A O 1
ATOM 1404 N N . GLN A 1 173 ? -10.801 -10.297 13.153 1.00 83.44 173 GLN A N 1
ATOM 1405 C CA . GLN A 1 173 ? -9.378 -10.315 13.514 1.00 83.44 173 GLN A CA 1
ATOM 1406 C C . GLN A 1 173 ? -8.929 -8.991 14.143 1.00 83.44 173 GLN A C 1
ATOM 1408 O O . GLN A 1 173 ? -8.185 -8.973 15.130 1.00 83.44 173 GLN A O 1
ATOM 1413 N N . THR A 1 174 ? -9.400 -7.866 13.596 1.00 82.31 174 THR A N 1
ATOM 1414 C CA . THR A 1 174 ? -9.105 -6.540 14.152 1.00 82.31 174 THR A CA 1
ATOM 1415 C C . THR A 1 174 ? -9.721 -6.392 15.545 1.00 82.31 174 THR A C 1
ATOM 1417 O O . THR A 1 174 ? -9.038 -5.963 16.477 1.00 82.31 174 THR A O 1
ATOM 1420 N N . TYR A 1 175 ? -10.977 -6.802 15.721 1.00 87.25 175 TYR A N 1
ATOM 1421 C CA . TYR A 1 175 ? -11.664 -6.778 17.004 1.00 87.25 175 TYR A CA 1
ATOM 1422 C C . TYR A 1 175 ? -10.945 -7.649 18.032 1.00 87.25 175 TYR A C 1
ATOM 1424 O O . TYR A 1 175 ? -10.582 -7.136 19.080 1.00 87.25 175 TYR A O 1
ATOM 1432 N N . GLN A 1 176 ? -10.629 -8.911 17.734 1.00 86.56 176 GLN A N 1
ATOM 1433 C CA . GLN A 1 176 ? -9.917 -9.810 18.656 1.00 86.56 176 GLN A CA 1
ATOM 1434 C C . GLN A 1 176 ? -8.607 -9.202 19.174 1.00 86.56 176 GLN A C 1
ATOM 1436 O O . GLN A 1 176 ? -8.279 -9.316 20.356 1.00 86.56 176 GLN A O 1
ATOM 1441 N N . LYS A 1 177 ? -7.876 -8.503 18.303 1.00 83.56 177 LYS A N 1
ATOM 1442 C CA . LYS A 1 177 ? -6.609 -7.853 18.645 1.00 83.56 177 LYS A CA 1
ATOM 1443 C C . LYS A 1 177 ? -6.774 -6.592 19.502 1.00 83.56 177 LYS A C 1
ATOM 1445 O O . LYS A 1 177 ? -5.882 -6.280 20.290 1.00 83.56 177 LYS A O 1
ATOM 1450 N N . TYR A 1 178 ? -7.884 -5.868 19.355 1.00 85.06 178 TYR A N 1
ATOM 1451 C CA . TYR A 1 178 ? -8.128 -4.570 20.002 1.00 85.06 178 TYR A CA 1
ATOM 1452 C C . TYR A 1 178 ? -9.393 -4.539 20.881 1.00 85.06 178 TYR A C 1
ATOM 1454 O O . TYR A 1 178 ? -9.863 -3.461 21.252 1.00 85.06 178 TYR A O 1
ATOM 1462 N N . ALA A 1 179 ? -9.926 -5.705 21.258 1.00 84.50 179 ALA A N 1
ATOM 1463 C CA . ALA A 1 179 ? -11.243 -5.862 21.881 1.00 84.50 179 ALA A CA 1
ATOM 1464 C C . ALA A 1 179 ? -11.390 -5.018 23.148 1.00 84.50 179 ALA A C 1
ATOM 1466 O O . ALA A 1 179 ? -12.404 -4.347 23.346 1.00 84.50 179 ALA A O 1
ATOM 1467 N N . PHE A 1 180 ? -10.345 -4.996 23.980 1.00 84.38 180 PHE A N 1
ATOM 1468 C CA . PHE A 1 180 ? -10.321 -4.206 25.207 1.00 84.38 180 PHE A CA 1
ATOM 1469 C C . PHE A 1 180 ? -10.480 -2.705 24.933 1.00 84.38 180 PHE A C 1
ATOM 1471 O O . PHE A 1 180 ? -11.284 -2.037 25.583 1.00 84.38 180 PHE A O 1
ATOM 1478 N N . THR A 1 181 ? -9.744 -2.173 23.955 1.00 82.19 181 THR A N 1
ATOM 1479 C CA . THR A 1 181 ? -9.789 -0.754 23.583 1.00 82.19 181 THR A CA 1
ATOM 1480 C C . THR A 1 181 ? -11.161 -0.370 23.036 1.00 82.19 181 THR A C 1
ATOM 1482 O O . THR A 1 181 ? -11.721 0.639 23.462 1.00 82.19 181 THR A O 1
ATOM 1485 N N . ILE A 1 182 ? -11.718 -1.190 22.142 1.00 84.44 182 ILE A N 1
ATOM 1486 C CA . ILE A 1 182 ? -13.018 -0.941 21.503 1.00 84.44 182 ILE A CA 1
ATOM 1487 C C . ILE A 1 182 ? -14.139 -0.983 22.549 1.00 84.44 182 ILE A C 1
ATOM 1489 O O . ILE A 1 182 ? -14.876 -0.011 22.699 1.00 84.44 182 ILE A O 1
ATOM 1493 N N . THR A 1 183 ? -14.199 -2.050 23.348 1.00 82.12 183 THR A N 1
ATOM 1494 C CA . THR A 1 183 ? -15.241 -2.237 24.374 1.00 82.12 183 THR A CA 1
ATOM 1495 C C . THR A 1 183 ? -15.183 -1.144 25.446 1.00 82.12 183 THR A C 1
ATOM 1497 O O . THR A 1 183 ? -16.207 -0.589 25.844 1.00 82.12 183 THR A O 1
ATOM 1500 N N . THR A 1 184 ? -13.976 -0.768 25.886 1.00 84.31 184 THR A N 1
ATOM 1501 C CA . THR A 1 184 ? -13.796 0.331 26.849 1.00 84.31 184 THR A CA 1
ATOM 1502 C C . THR A 1 184 ? -14.246 1.669 26.259 1.00 84.31 184 THR A C 1
ATOM 1504 O O . THR A 1 184 ? -14.917 2.446 26.941 1.00 84.31 184 THR A O 1
ATOM 1507 N N . GLY A 1 185 ? -13.922 1.935 24.990 1.00 81.81 185 GLY A N 1
ATOM 1508 C CA . GLY A 1 185 ? -14.361 3.139 24.285 1.00 81.81 185 GLY A CA 1
ATOM 1509 C C . GLY A 1 185 ? -15.883 3.220 24.138 1.00 81.81 185 GLY A C 1
ATOM 1510 O O . GLY A 1 185 ? -16.461 4.276 24.395 1.00 81.81 185 GLY A O 1
ATOM 1511 N N . MET A 1 186 ? -16.543 2.105 23.805 1.00 81.31 186 MET A N 1
ATOM 1512 C CA . MET A 1 186 ? -18.009 2.018 23.711 1.00 81.31 186 MET A CA 1
ATOM 1513 C C . MET A 1 186 ? -18.683 2.336 25.049 1.00 81.31 186 MET A C 1
ATOM 1515 O O . MET A 1 186 ? -19.596 3.159 25.101 1.00 81.31 186 MET A O 1
ATOM 1519 N N . LYS A 1 187 ? -18.176 1.779 26.157 1.00 81.94 187 LYS A N 1
ATOM 1520 C CA . LYS A 1 187 ? -18.685 2.091 27.501 1.00 81.94 187 LYS A CA 1
ATOM 1521 C C . LYS A 1 187 ? -18.584 3.586 27.821 1.00 81.94 187 LYS A C 1
ATOM 1523 O O . LYS A 1 187 ? -19.556 4.191 28.269 1.00 81.94 187 LYS A O 1
ATOM 1528 N N . GLN A 1 188 ? -17.427 4.197 27.560 1.00 83.62 188 GLN A N 1
ATOM 1529 C CA . GLN A 1 188 ? -17.227 5.633 27.786 1.00 83.62 188 GLN A CA 1
ATOM 1530 C C . GLN A 1 188 ? -18.155 6.493 26.916 1.00 83.62 188 GLN A C 1
ATOM 1532 O O . GLN A 1 188 ? -18.643 7.531 27.370 1.00 83.62 188 GLN A O 1
ATOM 1537 N N . TYR A 1 189 ? -18.416 6.071 25.676 1.00 80.44 189 TYR A N 1
ATOM 1538 C CA . TYR A 1 189 ? -19.349 6.749 24.780 1.00 80.44 189 TYR A CA 1
ATOM 1539 C C . TYR A 1 189 ? -20.785 6.705 25.313 1.00 80.44 189 TYR A C 1
ATOM 1541 O O . TYR A 1 189 ? -21.421 7.757 25.408 1.00 80.44 189 TYR A O 1
ATOM 1549 N N . ASN A 1 190 ? -21.259 5.539 25.755 1.00 77.62 190 ASN A N 1
ATOM 1550 C CA . ASN A 1 190 ? -22.582 5.399 26.365 1.00 77.62 190 ASN A CA 1
ATOM 1551 C C . ASN A 1 190 ? -22.734 6.263 27.613 1.00 77.62 190 ASN A C 1
ATOM 1553 O O . ASN A 1 190 ? -23.686 7.031 27.719 1.00 77.62 190 ASN A O 1
ATOM 1557 N N . GLU A 1 191 ? -21.758 6.224 28.523 1.00 83.94 191 GLU A N 1
ATOM 1558 C CA . GLU A 1 191 ? -21.773 7.076 29.713 1.00 83.94 191 GLU A CA 1
ATOM 1559 C C . GLU A 1 191 ? -21.839 8.566 29.352 1.00 83.94 191 GLU A C 1
ATOM 1561 O O . GLU A 1 191 ? -22.547 9.340 30.004 1.00 83.94 191 GLU A O 1
ATOM 1566 N N . LYS A 1 192 ? -21.121 8.989 28.305 1.00 83.31 192 LYS A N 1
ATOM 1567 C CA . LYS A 1 192 ? -21.177 10.365 27.803 1.00 83.31 192 LYS A CA 1
ATOM 1568 C C . LYS A 1 192 ? -22.572 10.702 27.275 1.00 83.31 192 LYS A C 1
ATOM 1570 O O . LYS A 1 192 ? -23.093 11.762 27.622 1.00 83.31 192 LYS A O 1
ATOM 1575 N N . ILE A 1 193 ? -23.175 9.828 26.470 1.00 81.25 193 ILE A N 1
ATOM 1576 C CA . ILE A 1 193 ? -24.518 10.026 25.915 1.00 81.25 193 ILE A CA 1
ATOM 1577 C C . ILE A 1 193 ? -25.576 10.100 27.019 1.00 81.25 193 ILE A C 1
ATOM 1579 O O . ILE A 1 193 ? -26.337 11.069 27.054 1.00 81.25 193 ILE A O 1
ATOM 1583 N N . SER A 1 194 ? -25.579 9.170 27.976 1.00 81.88 194 SER A N 1
ATOM 1584 C CA . SER A 1 194 ? -26.520 9.190 29.105 1.00 81.88 194 SER A CA 1
ATOM 1585 C C . SER A 1 194 ? -26.415 10.485 29.914 1.00 81.88 194 SER A C 1
ATOM 1587 O O . SER A 1 194 ? -27.431 11.094 30.249 1.00 81.88 194 SER A O 1
ATOM 1589 N N . ARG A 1 195 ? -25.191 10.973 30.170 1.00 85.00 195 ARG A N 1
ATOM 1590 C CA . ARG A 1 195 ? -24.977 12.262 30.854 1.00 85.00 195 ARG A CA 1
ATOM 1591 C C . ARG A 1 195 ? -25.522 13.447 30.055 1.00 85.00 195 ARG A C 1
ATOM 1593 O O . ARG A 1 195 ? -26.005 14.401 30.662 1.00 85.00 195 ARG A O 1
ATOM 1600 N N . MET A 1 196 ? -25.432 13.427 28.724 1.00 81.25 196 MET A N 1
ATOM 1601 C CA . MET A 1 196 ? -26.000 14.491 27.886 1.00 81.25 196 MET A CA 1
ATOM 1602 C C . MET A 1 196 ? -27.530 14.488 27.925 1.00 81.25 196 MET A C 1
ATOM 1604 O O . MET A 1 196 ? -28.125 15.550 28.094 1.00 81.25 196 MET A O 1
ATOM 1608 N N . TYR A 1 197 ? -28.168 13.319 27.817 1.00 79.00 197 TYR A N 1
ATOM 1609 C CA . TYR A 1 197 ? -29.629 13.221 27.890 1.00 79.00 197 TYR A CA 1
ATOM 1610 C C . TYR A 1 197 ? -30.171 13.660 29.250 1.00 79.00 197 TYR A C 1
ATOM 1612 O O . TYR A 1 197 ? -31.075 14.490 29.284 1.00 79.00 197 TYR A O 1
ATOM 1620 N N . ALA A 1 198 ? -29.556 13.219 30.351 1.00 81.56 198 ALA A N 1
ATOM 1621 C CA . ALA A 1 198 ? -29.952 13.638 31.696 1.00 81.56 198 ALA A CA 1
ATOM 1622 C C . ALA A 1 198 ? -29.848 15.163 31.891 1.00 81.56 198 ALA A C 1
ATOM 1624 O O . ALA A 1 198 ? -30.731 15.786 32.476 1.00 81.56 198 ALA A O 1
ATOM 1625 N N . LYS A 1 199 ? -28.794 15.797 31.352 1.00 79.12 199 LYS A N 1
ATOM 1626 C CA . LYS A 1 199 ? -28.658 17.264 31.371 1.00 79.12 199 LYS A CA 1
ATOM 1627 C C . LYS A 1 199 ? -29.757 17.964 30.573 1.00 79.12 199 LYS A C 1
ATOM 1629 O O . LYS A 1 199 ? -30.265 18.989 31.016 1.00 79.12 199 LYS A O 1
ATOM 1634 N N . ASN A 1 200 ? -30.116 17.427 29.409 1.00 78.06 200 ASN A N 1
ATOM 1635 C CA . ASN A 1 200 ? -31.162 18.001 28.565 1.00 78.06 200 ASN A CA 1
ATOM 1636 C C . ASN A 1 200 ? -32.557 17.839 29.180 1.00 78.06 200 ASN A C 1
ATOM 1638 O O . ASN A 1 200 ? -33.370 18.754 29.080 1.00 78.06 200 ASN A O 1
ATOM 1642 N N . GLU A 1 201 ? -32.835 16.707 29.822 1.00 81.81 201 GLU A N 1
ATOM 1643 C CA . GLU A 1 201 ? -34.083 16.479 30.554 1.00 81.81 201 GLU A CA 1
ATOM 1644 C C . GLU A 1 201 ? -34.209 17.438 31.740 1.00 81.81 201 GLU A C 1
ATOM 1646 O O . GLU A 1 201 ? -35.217 18.130 31.862 1.00 81.81 201 GLU A O 1
ATOM 1651 N N . PHE A 1 202 ? -33.141 17.583 32.530 1.00 79.62 202 PHE A N 1
ATOM 1652 C CA . PHE A 1 202 ? -33.088 18.567 33.609 1.00 79.62 202 PHE A CA 1
ATOM 1653 C C . PHE A 1 202 ? -33.337 19.996 33.100 1.00 79.62 202 PHE A C 1
ATOM 1655 O O . PHE A 1 202 ? -34.136 20.728 33.677 1.00 79.62 202 PHE A O 1
ATOM 1662 N N . ALA A 1 203 ? -32.710 20.391 31.987 1.00 74.75 203 ALA A N 1
ATOM 1663 C CA . ALA A 1 203 ? -32.919 21.711 31.392 1.00 74.75 203 ALA A CA 1
ATOM 1664 C C . ALA A 1 203 ? -34.370 21.932 30.922 1.00 74.75 203 ALA A C 1
ATOM 1666 O O . ALA A 1 203 ? -34.913 23.022 31.101 1.00 74.75 203 ALA A O 1
ATOM 1667 N N . ARG A 1 204 ? -35.015 20.905 30.350 1.00 79.06 204 ARG A N 1
ATOM 1668 C CA . ARG A 1 204 ? -36.430 20.968 29.945 1.00 79.06 204 ARG A CA 1
ATOM 1669 C C . ARG A 1 204 ? -37.361 21.104 31.144 1.00 79.06 204 ARG A C 1
ATOM 1671 O O . ARG A 1 204 ? -38.287 21.908 31.088 1.00 79.06 204 ARG A O 1
ATOM 1678 N N . GLU A 1 205 ? -37.110 20.355 32.213 1.00 82.44 205 GLU A N 1
ATOM 1679 C CA . GLU A 1 205 ? -37.941 20.408 33.416 1.00 82.44 205 GLU A CA 1
ATOM 1680 C C . GLU A 1 205 ? -37.799 21.749 34.146 1.00 82.44 205 GLU A C 1
ATOM 1682 O O . GLU A 1 205 ? -38.801 22.344 34.536 1.00 82.44 205 GLU A O 1
ATOM 1687 N N . MET A 1 206 ? -36.583 22.299 34.234 1.00 80.75 206 MET A N 1
ATOM 1688 C CA . MET A 1 206 ? -36.365 23.645 34.780 1.00 80.75 206 MET A CA 1
ATOM 1689 C C . MET A 1 206 ? -37.091 24.723 33.964 1.00 80.75 206 MET A C 1
ATOM 1691 O O . MET A 1 206 ? -37.762 25.574 34.543 1.00 80.75 206 MET A O 1
ATOM 1695 N N . ALA A 1 207 ? -37.043 24.654 32.628 1.00 73.62 207 ALA A N 1
ATOM 1696 C CA . ALA A 1 207 ? -37.779 25.582 31.766 1.00 73.62 207 ALA A CA 1
ATOM 1697 C C . ALA A 1 207 ? -39.309 25.448 31.922 1.00 73.62 207 ALA A C 1
ATOM 1699 O O . ALA A 1 207 ? -40.031 26.452 31.898 1.00 73.62 207 ALA A O 1
ATOM 1700 N N . ARG A 1 208 ? -39.824 24.223 32.117 1.00 81.38 208 ARG A N 1
ATOM 1701 C CA . ARG A 1 208 ? -41.245 23.978 32.415 1.00 81.38 208 ARG A CA 1
ATOM 1702 C C . ARG A 1 208 ? -41.645 24.639 33.734 1.00 81.38 208 ARG A C 1
ATOM 1704 O O . ARG A 1 208 ? -42.622 25.385 33.756 1.00 81.38 208 ARG A O 1
ATOM 1711 N N . LEU A 1 209 ? -40.862 24.425 34.793 1.00 80.31 209 LEU A N 1
ATOM 1712 C CA . LEU A 1 209 ? -41.094 25.008 36.116 1.00 80.31 209 LEU A CA 1
ATOM 1713 C C . LEU A 1 209 ? -41.030 26.541 36.096 1.00 80.31 209 LEU A C 1
ATOM 1715 O O . LEU A 1 209 ? -41.888 27.189 36.692 1.00 80.31 209 LEU A O 1
ATOM 1719 N N . GLU A 1 210 ? -40.080 27.144 35.377 1.00 73.12 210 GLU A N 1
ATOM 1720 C CA . GLU A 1 210 ? -40.019 28.602 35.193 1.00 73.12 210 GLU A CA 1
ATOM 1721 C C . GLU A 1 210 ? -41.267 29.136 34.476 1.00 73.12 210 GLU A C 1
ATOM 1723 O O . GLU A 1 210 ? -41.877 30.111 34.920 1.00 73.12 210 GLU A O 1
ATOM 1728 N N . THR A 1 211 ? -41.711 28.462 33.412 1.00 72.06 211 THR A N 1
ATOM 1729 C CA . THR A 1 211 ? -42.911 28.856 32.655 1.00 72.06 211 THR A CA 1
ATOM 1730 C C . THR A 1 211 ? -44.188 28.728 33.496 1.00 72.06 211 THR A C 1
ATOM 1732 O O . THR A 1 211 ? -45.077 29.580 33.420 1.00 72.06 211 THR A O 1
ATOM 1735 N N . GLU A 1 212 ? -44.289 27.687 34.323 1.00 72.25 212 GLU A N 1
ATOM 1736 C CA . GLU A 1 212 ? -45.396 27.500 35.268 1.00 72.25 212 GLU A CA 1
ATOM 1737 C C . GLU A 1 212 ? -45.368 28.557 36.377 1.00 72.25 212 GLU A C 1
ATOM 1739 O O . GLU A 1 212 ? -46.399 29.158 36.676 1.00 72.25 212 GLU A O 1
ATOM 1744 N N . THR A 1 213 ? -44.190 28.880 36.910 1.00 67.94 213 THR A N 1
ATOM 1745 C CA . THR A 1 213 ? -44.021 29.930 37.926 1.00 67.94 213 THR A CA 1
ATOM 1746 C C . THR A 1 213 ? -44.436 31.302 37.387 1.00 67.94 213 THR A C 1
ATOM 1748 O O . THR A 1 213 ? -45.104 32.059 38.087 1.00 67.94 213 THR A O 1
ATOM 1751 N N . ILE A 1 214 ? -44.137 31.609 36.121 1.00 61.81 214 ILE A N 1
ATOM 1752 C CA . ILE A 1 214 ? -44.588 32.845 35.459 1.00 61.81 214 ILE A CA 1
ATOM 1753 C C . ILE A 1 214 ? -46.116 32.853 35.276 1.00 61.81 214 ILE A C 1
ATOM 1755 O O . ILE A 1 214 ? -46.763 33.869 35.533 1.00 61.81 214 ILE A O 1
ATOM 1759 N N . ARG A 1 215 ? -46.719 31.724 34.876 1.00 58.66 215 ARG A N 1
ATOM 1760 C CA . ARG A 1 215 ? -48.178 31.610 34.688 1.00 58.66 215 ARG A CA 1
ATOM 1761 C C . ARG A 1 215 ? -48.973 31.709 35.991 1.00 58.66 215 ARG A C 1
ATOM 1763 O O . ARG A 1 215 ? -50.065 32.267 35.971 1.00 58.66 215 ARG A O 1
ATOM 1770 N N . PHE A 1 216 ? -48.447 31.191 37.100 1.00 57.81 216 PHE A N 1
ATOM 1771 C CA . PHE A 1 216 ? -49.129 31.206 38.400 1.00 57.81 216 PHE A CA 1
ATOM 1772 C C . PHE A 1 216 ? -48.716 32.380 39.306 1.00 57.81 216 PHE A C 1
ATOM 1774 O O . PHE A 1 216 ? -49.471 32.744 40.203 1.00 57.81 216 PHE A O 1
ATOM 1781 N N . GLY A 1 217 ? -47.566 33.014 39.060 1.00 56.25 217 GLY A N 1
ATOM 1782 C CA . GLY A 1 217 ? -47.081 34.187 39.798 1.00 56.25 217 GLY A CA 1
ATOM 1783 C C . GLY A 1 217 ? -47.566 35.538 39.257 1.00 56.25 217 GLY A C 1
ATOM 1784 O O . GLY A 1 217 ? -47.528 36.526 39.981 1.00 56.25 217 GLY A O 1
ATOM 1785 N N . GLY A 1 218 ? -48.066 35.597 38.016 1.00 53.19 218 GLY A N 1
ATOM 1786 C CA . GLY A 1 218 ? -48.613 36.820 37.402 1.00 53.19 218 GLY A CA 1
ATOM 1787 C C . GLY A 1 218 ? -50.049 37.176 37.815 1.00 53.19 218 GLY A C 1
ATOM 1788 O O . GLY A 1 218 ? -50.629 38.115 37.278 1.00 53.19 218 GLY A O 1
ATOM 1789 N N . GLY A 1 219 ? -50.642 36.415 38.737 1.00 52.62 219 GLY A N 1
ATOM 1790 C CA . GLY A 1 219 ? -52.033 36.545 39.160 1.00 52.62 219 GLY A CA 1
ATOM 1791 C C . GLY A 1 219 ? -52.187 36.957 40.618 1.00 52.62 219 GLY A C 1
ATOM 1792 O O . GLY A 1 219 ? -52.844 36.249 41.369 1.00 52.62 219 GLY A O 1
ATOM 1793 N N . ASN A 1 220 ? -51.602 38.080 41.035 1.00 47.81 220 ASN A N 1
ATOM 1794 C CA . ASN A 1 220 ? -52.083 38.808 42.209 1.00 47.81 220 ASN A CA 1
ATOM 1795 C C . ASN A 1 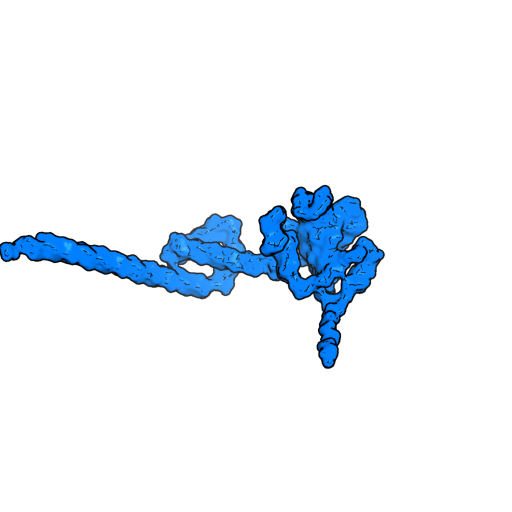220 ? -51.780 40.306 42.076 1.00 47.81 220 ASN A C 1
ATOM 1797 O O . ASN A 1 220 ? -50.632 40.710 42.209 1.00 47.81 220 ASN A O 1
ATOM 1801 N N . LYS A 1 221 ? -52.867 41.040 41.791 1.00 45.78 221 LYS A N 1
ATOM 1802 C CA . LYS A 1 221 ? -53.197 42.448 42.088 1.00 45.78 221 LYS A CA 1
ATOM 1803 C C . LYS A 1 221 ? -52.079 43.488 42.108 1.00 45.78 221 LYS A C 1
ATOM 1805 O O . LYS A 1 221 ? -51.268 43.476 43.055 1.00 45.78 221 LYS A O 1
#

Sequence (221 aa):
MTPPPCKSNSHYRYFALVLYPDCDEHMYLLHYIAEHPYQTAAVWISHQPEPTEDDGVEKKQHYHVLYKVLKNSSPSAQEKYFAGWLKHVEPVSSEYSYAQYMIHDTPASMNKIHYNVDDVFTNDEKLKSKLFGKNQILRNLGTLINMGKESCGDVFDFMENVIDSPNADDLLQTYQKYAFTITTGMKQYNEKISRMYAKNEFAREMARLETETIRFGGGNK

Secondary structure (DSSP, 8-state):
-PPPPP-----EEEEEEEE-TT-HHHHHHHHHHHH-TTT-EEEEEEEPPB--SSSS-PBPPEEEEEEEEEEEE-HHHHHHHTTT--S--EEES-HHHHHHHHTT-SGGGTTSPP--GGG-EES-HHHHHHHHHHHHHHHHHHHHHHHHHHTTT-HHHHHHHHHTSTTHHHHHHHHHHHHHHHHHHHHHHHHHHHHHHHHHHHHHHHHHHHHHHHHHHS---